Protein AF-A0A9D2ITF9-F1 (afdb_monomer_lite)

pLDDT: mean 87.52, std 9.05, range [54.88, 96.19]

InterPro domains:
  IPR010998 Integrase/recombinase, N-terminal [G3DSA:1.10.150.130] (112-188)
  IPR044068 Core-binding (CB) domain [PS51900] (112-188)

Sequence (188 aa):
MSKKKKHPKLPNGYGSIQKLSGNRRNSYAVYPPTTHYTEEGKVVRPKALCYVSDWYIGLAILTAYKAGTYKQGMEKELVRDSHLSSSEMNKFVEKLLADYMLITRKTEDKVLTFSELYQLYYNWKYNGKRVYSQQSKNSTRAAYKNCKLLHDIPINEITYEQLQDIVDSVPLKYSSLENVVLLLKQMF

Structure (mmCIF, N/CA/C/O backbone):
data_AF-A0A9D2ITF9-F1
#
_entry.id   AF-A0A9D2ITF9-F1
#
loop_
_atom_site.group_PDB
_atom_site.id
_atom_site.type_symbol
_atom_site.label_atom_id
_atom_site.label_alt_id
_atom_site.label_comp_id
_atom_site.label_asym_id
_atom_site.label_entity_id
_atom_site.label_seq_id
_atom_site.pdbx_PDB_ins_code
_atom_site.Cartn_x
_atom_site.Cartn_y
_atom_site.Cartn_z
_atom_site.occupancy
_atom_site.B_iso_or_equiv
_atom_site.auth_seq_id
_atom_site.auth_comp_id
_atom_site.auth_asym_id
_atom_site.auth_atom_id
_atom_site.pdbx_PDB_model_num
ATOM 1 N N . MET A 1 1 ? 34.080 14.867 -26.336 1.00 56.12 1 MET A N 1
ATOM 2 C CA . MET A 1 1 ? 33.138 13.739 -26.121 1.00 56.12 1 MET A CA 1
ATOM 3 C C . MET A 1 1 ? 31.715 14.247 -26.299 1.00 56.12 1 MET A C 1
ATOM 5 O O . MET A 1 1 ? 31.387 15.266 -25.702 1.00 56.12 1 MET A O 1
ATOM 9 N N . SER A 1 2 ? 30.883 13.597 -27.116 1.00 62.97 2 SER A N 1
ATOM 10 C CA . SER A 1 2 ? 29.476 13.995 -27.259 1.00 62.97 2 SER A CA 1
ATOM 11 C C . SER A 1 2 ? 28.744 13.856 -25.917 1.00 62.97 2 SER A C 1
ATOM 13 O O . SER A 1 2 ? 28.946 12.888 -25.177 1.00 62.97 2 SER A O 1
ATOM 15 N N . LYS A 1 3 ? 27.923 14.851 -25.557 1.00 69.00 3 LYS A N 1
ATOM 16 C CA . LYS A 1 3 ? 27.151 14.817 -24.306 1.00 69.00 3 LYS A CA 1
ATOM 17 C C . LYS A 1 3 ? 26.190 13.625 -24.345 1.00 69.00 3 LYS A C 1
ATOM 19 O O . LYS A 1 3 ? 25.444 13.446 -25.306 1.00 69.00 3 LYS A O 1
ATOM 24 N N . LYS A 1 4 ? 26.202 12.800 -23.293 1.00 71.38 4 LYS A N 1
ATOM 25 C CA . LYS A 1 4 ? 25.248 11.691 -23.143 1.00 71.38 4 LYS A CA 1
ATOM 26 C C . LYS A 1 4 ? 23.826 12.261 -23.075 1.00 71.38 4 LYS A C 1
ATOM 28 O O . LYS A 1 4 ? 23.590 13.200 -22.314 1.00 71.38 4 LYS A O 1
ATOM 33 N N . LYS A 1 5 ? 22.890 11.675 -23.834 1.00 81.25 5 LYS A N 1
ATOM 34 C CA . LYS A 1 5 ? 21.456 11.972 -23.699 1.00 81.25 5 LYS A CA 1
ATOM 35 C C . LYS A 1 5 ? 21.041 11.693 -22.251 1.00 81.25 5 LYS A C 1
ATOM 37 O O . LYS A 1 5 ? 21.351 10.628 -21.717 1.00 81.25 5 LYS A O 1
ATOM 42 N N . LYS A 1 6 ? 20.413 12.676 -21.608 1.00 85.62 6 LYS A N 1
ATOM 43 C CA . LYS A 1 6 ? 19.865 12.538 -20.256 1.00 85.62 6 LYS A CA 1
ATOM 44 C C . LYS A 1 6 ? 18.411 12.096 -20.376 1.00 85.62 6 LYS A C 1
ATOM 46 O O . LYS A 1 6 ? 17.680 12.633 -21.201 1.00 85.62 6 LYS A O 1
ATOM 51 N N . HIS A 1 7 ? 18.025 11.133 -19.554 1.00 88.81 7 HIS A N 1
ATOM 52 C CA . HIS A 1 7 ? 16.657 10.636 -19.450 1.00 88.81 7 HIS A CA 1
ATOM 53 C C . HIS A 1 7 ? 16.111 10.958 -18.054 1.00 88.81 7 HIS A C 1
ATOM 55 O O . HIS A 1 7 ? 16.912 11.107 -17.122 1.00 88.81 7 HIS A O 1
ATOM 61 N N . PRO A 1 8 ? 14.784 11.096 -17.895 1.00 89.44 8 PRO A N 1
ATOM 62 C CA . PRO A 1 8 ? 14.178 11.342 -16.594 1.00 89.44 8 PRO A CA 1
ATOM 63 C C . PRO A 1 8 ? 14.470 10.195 -15.620 1.00 89.44 8 PRO A C 1
ATOM 65 O O . PRO A 1 8 ? 14.655 9.040 -16.014 1.00 89.44 8 PRO A O 1
ATOM 68 N N . LYS A 1 9 ? 14.515 10.523 -14.326 1.00 88.25 9 LYS A N 1
ATOM 69 C CA . LYS A 1 9 ? 14.664 9.524 -13.267 1.00 88.25 9 LYS A CA 1
ATOM 70 C C . LYS A 1 9 ? 13.364 8.727 -13.152 1.00 88.25 9 LYS A C 1
ATOM 72 O O . LYS A 1 9 ? 12.288 9.313 -13.086 1.00 88.25 9 LYS A O 1
ATOM 77 N N . LEU A 1 10 ? 13.477 7.402 -13.123 1.00 90.69 10 LEU A N 1
ATOM 78 C CA . LEU A 1 10 ? 12.326 6.521 -12.937 1.00 90.69 10 LEU A CA 1
ATOM 79 C C . LEU A 1 10 ? 11.847 6.547 -11.473 1.00 90.69 10 LEU A C 1
ATOM 81 O O . LEU A 1 10 ? 12.672 6.772 -10.578 1.00 90.69 10 LEU A O 1
ATOM 85 N N . PRO A 1 11 ? 10.549 6.297 -11.214 1.00 89.88 11 PRO A N 1
ATOM 86 C CA . PRO A 1 11 ? 10.021 6.166 -9.859 1.00 89.88 11 PRO A CA 1
ATOM 87 C C . PRO A 1 11 ? 10.736 5.081 -9.045 1.00 89.88 11 PRO A C 1
ATOM 89 O O . PRO A 1 11 ? 11.303 4.128 -9.590 1.00 89.88 11 PRO A O 1
ATOM 92 N N . ASN A 1 12 ? 10.667 5.193 -7.719 1.00 86.31 12 ASN A N 1
ATOM 93 C CA . ASN A 1 12 ? 11.228 4.182 -6.825 1.00 86.31 12 ASN A CA 1
ATOM 94 C C . ASN A 1 12 ? 10.549 2.819 -7.059 1.00 86.31 12 ASN A C 1
ATOM 96 O O . ASN A 1 12 ? 9.347 2.745 -7.312 1.00 86.31 12 ASN A O 1
ATOM 100 N N . GLY A 1 13 ? 11.332 1.737 -7.021 1.00 85.75 13 GLY A N 1
ATOM 101 C CA . GLY A 1 13 ? 10.826 0.378 -7.252 1.00 85.75 13 GLY A CA 1
ATOM 102 C C . GLY A 1 13 ? 10.418 0.064 -8.699 1.00 85.75 13 GLY A C 1
ATOM 103 O O . GLY A 1 13 ? 9.863 -1.000 -8.949 1.00 85.75 13 GLY A O 1
ATOM 104 N N . TYR A 1 14 ? 10.682 0.950 -9.669 1.00 89.25 14 TYR A N 1
ATOM 105 C CA . TYR A 1 14 ? 10.342 0.708 -11.080 1.00 89.25 14 TYR A CA 1
ATOM 1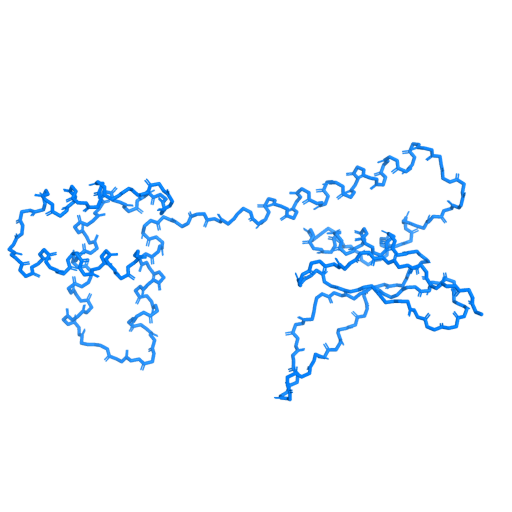06 C C . TYR A 1 14 ? 11.362 -0.180 -11.820 1.00 89.25 14 TYR A C 1
ATOM 108 O O . TYR A 1 14 ? 11.046 -0.771 -12.847 1.00 89.25 14 TYR A O 1
ATOM 116 N N . GLY A 1 15 ? 12.591 -0.278 -11.307 1.00 92.38 15 GLY A N 1
ATOM 117 C CA . GLY A 1 15 ? 13.731 -0.896 -11.992 1.00 92.38 15 GLY A CA 1
ATOM 118 C C . GLY A 1 15 ? 14.735 0.148 -12.480 1.00 92.38 15 GLY A C 1
ATOM 119 O O . GLY A 1 15 ? 14.688 1.313 -12.078 1.00 92.38 15 GLY A O 1
ATOM 120 N N . SER A 1 16 ? 15.685 -0.260 -13.323 1.00 92.75 16 SER A N 1
ATOM 121 C CA . SER A 1 16 ? 16.691 0.668 -13.854 1.00 92.75 16 SER A CA 1
ATOM 122 C C . SER A 1 16 ? 17.102 0.353 -15.288 1.00 92.75 16 SER A C 1
ATOM 124 O O . SER A 1 16 ? 17.153 -0.803 -15.697 1.00 92.75 16 SER A O 1
ATOM 126 N N . ILE A 1 17 ? 17.425 1.401 -16.047 1.00 94.25 17 ILE A N 1
ATOM 127 C CA . ILE A 1 17 ? 17.955 1.297 -17.410 1.00 94.25 17 ILE A CA 1
ATOM 128 C C . ILE A 1 17 ? 19.332 1.942 -17.408 1.00 94.25 17 ILE A C 1
ATOM 130 O O . ILE A 1 17 ? 19.465 3.136 -17.132 1.00 94.25 17 ILE A O 1
ATOM 134 N N . GLN A 1 18 ? 20.365 1.159 -17.704 1.00 91.81 18 GLN A N 1
ATOM 135 C CA . GLN A 1 18 ? 21.746 1.633 -17.677 1.00 91.81 18 GLN A CA 1
ATOM 136 C C . GLN A 1 18 ? 22.360 1.568 -19.065 1.00 91.81 18 GLN A C 1
ATOM 138 O O . GLN A 1 18 ? 22.299 0.542 -19.740 1.00 91.81 18 GLN A O 1
ATOM 143 N N . LYS A 1 19 ? 23.000 2.664 -19.478 1.00 91.88 19 LYS A N 1
ATOM 144 C CA . LYS A 1 19 ? 23.811 2.672 -20.691 1.00 91.88 19 LYS A CA 1
ATOM 145 C C . LYS A 1 19 ? 25.123 1.934 -20.426 1.00 91.88 19 LYS A C 1
ATOM 147 O O . LYS A 1 19 ? 25.896 2.332 -19.555 1.00 91.88 19 LYS A O 1
ATOM 152 N N . LEU A 1 20 ? 25.374 0.893 -21.203 1.00 92.06 20 LEU A N 1
ATOM 153 C CA . LEU A 1 20 ? 26.616 0.140 -21.202 1.00 92.06 20 LEU A CA 1
ATOM 154 C C . LEU A 1 20 ? 27.745 0.956 -21.850 1.00 92.06 20 LEU A C 1
ATOM 156 O O . LEU A 1 20 ? 27.520 1.826 -22.693 1.00 92.06 20 LEU A O 1
ATOM 160 N N . SER A 1 21 ? 28.981 0.677 -21.445 1.00 88.50 21 SER A N 1
ATOM 161 C CA . SER A 1 21 ? 30.185 1.289 -22.022 1.00 88.50 21 SER A CA 1
ATOM 162 C C . SER A 1 21 ? 30.404 0.894 -23.496 1.00 88.50 21 SER A C 1
ATOM 164 O O . SER A 1 21 ? 29.765 -0.017 -24.017 1.00 88.50 21 SER A O 1
ATOM 166 N N . GLY A 1 22 ? 31.325 1.559 -24.192 1.00 87.69 22 GLY A N 1
ATOM 167 C CA . GLY A 1 22 ? 31.727 1.170 -25.550 1.00 87.69 22 GLY A CA 1
ATOM 168 C C . GLY A 1 22 ? 30.649 1.335 -26.632 1.00 87.69 22 GLY A C 1
ATOM 169 O O . GLY A 1 22 ? 29.600 1.943 -26.415 1.00 87.69 22 GLY A O 1
ATOM 170 N N . ASN A 1 23 ? 30.950 0.811 -27.823 1.00 86.19 23 ASN A N 1
ATOM 171 C CA . ASN A 1 23 ? 30.101 0.921 -29.008 1.00 86.19 23 ASN A CA 1
ATOM 172 C C . ASN A 1 23 ? 29.378 -0.408 -29.270 1.00 86.19 23 ASN A C 1
ATOM 174 O O . ASN A 1 23 ? 29.878 -1.279 -29.977 1.00 86.19 23 ASN A O 1
ATOM 178 N N . ARG A 1 24 ? 28.229 -0.594 -28.616 1.00 87.12 24 ARG A N 1
ATOM 179 C CA . ARG A 1 24 ? 27.429 -1.826 -28.670 1.00 87.12 24 ARG A CA 1
ATOM 180 C C . ARG A 1 24 ? 26.148 -1.584 -29.463 1.00 87.12 24 ARG A C 1
ATOM 182 O O . ARG A 1 24 ? 25.526 -0.541 -29.291 1.00 87.12 24 ARG A O 1
ATOM 189 N N . ARG A 1 25 ? 25.707 -2.581 -30.244 1.00 86.06 25 ARG A N 1
ATOM 190 C CA . ARG A 1 25 ? 24.411 -2.549 -30.955 1.00 86.06 25 ARG A CA 1
ATOM 191 C C . ARG A 1 25 ? 23.240 -2.375 -29.976 1.00 86.06 25 ARG A C 1
ATOM 193 O O . ARG A 1 25 ? 22.407 -1.496 -30.158 1.00 86.06 25 ARG A O 1
ATOM 200 N N . ASN A 1 26 ? 23.252 -3.145 -28.887 1.00 89.12 26 ASN A N 1
ATOM 201 C CA . ASN A 1 26 ? 22.315 -3.009 -27.772 1.00 89.12 26 ASN A CA 1
ATOM 202 C C . ASN A 1 26 ? 23.029 -2.332 -26.602 1.00 89.12 26 ASN A C 1
ATOM 204 O O . ASN A 1 26 ? 23.671 -2.978 -25.773 1.00 89.12 26 ASN A O 1
ATOM 208 N N . SER A 1 27 ? 22.997 -1.000 -26.607 1.00 91.88 27 SER A N 1
ATOM 209 C CA . SER A 1 27 ? 23.784 -0.175 -25.688 1.00 91.88 27 SER A CA 1
ATOM 210 C C . SER A 1 27 ? 23.136 0.055 -24.321 1.00 91.88 27 SER A C 1
ATOM 212 O O . SER A 1 27 ? 23.788 0.621 -23.448 1.00 91.88 27 SER A O 1
ATOM 214 N N . TYR A 1 28 ? 21.901 -0.396 -24.096 1.00 92.94 28 TYR A N 1
ATOM 215 C CA . TYR A 1 28 ? 21.197 -0.248 -22.821 1.00 92.94 28 TYR A CA 1
ATOM 216 C C . TYR A 1 28 ? 20.859 -1.609 -22.214 1.00 92.94 28 TYR A C 1
ATOM 218 O O . TYR A 1 28 ? 20.340 -2.487 -22.895 1.00 92.94 28 TYR A O 1
ATOM 226 N N . ALA A 1 29 ? 21.128 -1.771 -20.921 1.00 94.06 29 ALA A N 1
ATOM 227 C CA . ALA A 1 29 ? 20.708 -2.918 -20.126 1.00 94.06 29 ALA A CA 1
ATOM 228 C C . ALA A 1 29 ? 19.498 -2.541 -19.270 1.00 94.06 29 ALA A C 1
ATOM 230 O O . ALA A 1 29 ? 19.492 -1.480 -18.636 1.00 94.06 29 ALA A O 1
ATOM 231 N N . VAL A 1 30 ? 18.491 -3.412 -19.257 1.00 94.94 30 VAL A N 1
ATOM 232 C CA . VAL A 1 30 ? 17.243 -3.224 -18.515 1.00 94.94 30 VAL A CA 1
ATOM 233 C C . VAL A 1 30 ? 17.237 -4.154 -17.311 1.00 94.94 30 VAL A C 1
ATOM 235 O O . VAL A 1 30 ? 17.344 -5.367 -17.466 1.00 94.94 30 VAL A O 1
ATOM 238 N N . TYR A 1 31 ? 17.111 -3.593 -16.114 1.00 94.19 31 TYR A N 1
ATOM 239 C CA . TYR A 1 31 ? 17.151 -4.332 -14.856 1.00 94.19 31 TYR A CA 1
ATOM 240 C C . TYR A 1 31 ? 15.804 -4.257 -14.133 1.00 94.19 31 TYR A C 1
ATOM 242 O O . TYR A 1 31 ? 15.251 -3.156 -14.020 1.00 94.19 31 TYR A O 1
ATOM 250 N N . PRO A 1 32 ? 15.313 -5.384 -13.587 1.00 93.56 32 PRO A N 1
ATOM 251 C CA . PRO A 1 32 ? 14.128 -5.381 -12.739 1.00 93.56 32 PRO A CA 1
ATOM 252 C C . PRO A 1 32 ? 14.416 -4.648 -11.412 1.00 93.56 32 PRO A C 1
ATOM 254 O O . PRO A 1 32 ? 15.581 -4.359 -11.104 1.00 93.56 32 PRO A O 1
ATOM 257 N N . PRO A 1 33 ? 13.384 -4.312 -10.616 1.00 92.12 33 PRO A N 1
ATOM 258 C CA . PRO A 1 33 ? 13.583 -3.759 -9.282 1.00 92.12 33 PRO A CA 1
ATOM 259 C C . PRO A 1 33 ? 14.410 -4.703 -8.403 1.00 92.12 33 PRO A C 1
ATOM 261 O O . PRO A 1 33 ? 14.264 -5.923 -8.455 1.00 92.12 33 PRO A O 1
ATOM 264 N N . THR A 1 34 ? 15.297 -4.121 -7.600 1.00 87.06 34 THR A N 1
ATOM 265 C CA . THR A 1 34 ? 16.156 -4.870 -6.682 1.00 87.06 34 THR A CA 1
ATOM 266 C C . THR A 1 34 ? 15.337 -5.489 -5.551 1.00 87.06 34 THR A C 1
ATOM 268 O O . THR A 1 34 ? 14.570 -4.785 -4.900 1.00 87.06 34 THR A O 1
ATOM 271 N N . THR A 1 35 ? 15.545 -6.781 -5.291 1.00 84.12 35 THR A N 1
ATOM 272 C CA . THR A 1 35 ? 14.880 -7.533 -4.212 1.00 84.12 35 THR A CA 1
ATOM 273 C C . THR A 1 35 ? 15.784 -7.813 -3.013 1.00 84.12 35 THR A C 1
ATOM 275 O O . THR A 1 35 ? 15.287 -7.937 -1.898 1.00 84.12 35 THR A O 1
ATOM 278 N N . HIS A 1 36 ? 17.102 -7.906 -3.218 1.00 83.19 36 HIS A N 1
ATOM 279 C CA . HIS A 1 36 ? 18.054 -8.300 -2.178 1.00 83.19 36 HIS A CA 1
ATOM 280 C C . HIS A 1 36 ? 19.075 -7.201 -1.886 1.00 83.19 36 HIS A C 1
ATOM 282 O O . HIS A 1 36 ? 19.622 -6.556 -2.788 1.00 83.19 36 HIS A O 1
ATOM 288 N N . TYR A 1 37 ? 19.358 -7.045 -0.600 1.00 86.81 37 TYR A N 1
ATOM 289 C CA . TYR A 1 37 ? 20.386 -6.169 -0.064 1.00 86.81 37 TYR A CA 1
ATOM 290 C C . TYR A 1 37 ? 21.416 -7.040 0.650 1.00 86.81 37 TYR A C 1
ATOM 292 O O . TYR A 1 37 ? 21.057 -8.047 1.260 1.00 86.81 37 TYR A O 1
ATOM 300 N N . THR A 1 38 ? 22.692 -6.685 0.543 1.00 88.06 38 THR A N 1
ATOM 301 C CA . THR A 1 38 ? 23.737 -7.305 1.359 1.00 88.06 38 THR A CA 1
ATOM 302 C C . THR A 1 38 ? 23.570 -6.896 2.823 1.00 88.06 38 THR A C 1
ATOM 304 O O . THR A 1 38 ? 22.895 -5.910 3.121 1.00 88.06 38 THR A O 1
ATOM 307 N N . GLU A 1 39 ? 24.223 -7.611 3.740 1.00 85.69 39 GLU A N 1
ATOM 308 C CA . GLU A 1 39 ? 24.232 -7.282 5.177 1.00 85.69 39 GLU A CA 1
ATOM 309 C C . GLU A 1 39 ? 24.754 -5.857 5.455 1.00 85.69 39 GLU A C 1
ATOM 311 O O . GLU A 1 39 ? 24.318 -5.196 6.389 1.00 85.69 39 GLU A O 1
ATOM 316 N N . GLU A 1 40 ? 25.609 -5.331 4.573 1.00 86.12 40 GLU A N 1
ATOM 317 C CA . GLU A 1 40 ? 26.110 -3.947 4.589 1.00 86.12 40 GLU A CA 1
ATOM 318 C C . GLU A 1 40 ? 25.112 -2.908 4.027 1.00 86.12 40 GLU A C 1
ATOM 320 O O . GLU A 1 40 ? 25.461 -1.743 3.836 1.00 86.12 40 GLU A O 1
ATOM 325 N N . GLY A 1 41 ? 23.895 -3.321 3.662 1.00 80.31 41 GLY A N 1
ATOM 326 C CA . GLY A 1 41 ? 22.868 -2.458 3.070 1.00 80.31 41 GLY A CA 1
ATOM 327 C C . GLY A 1 41 ? 23.109 -2.077 1.603 1.00 80.31 41 GLY A C 1
ATOM 328 O O . GLY A 1 41 ? 22.381 -1.246 1.054 1.00 80.31 41 GLY A O 1
ATOM 329 N N . LYS A 1 42 ? 24.104 -2.669 0.925 1.00 83.12 42 LYS A N 1
ATOM 330 C CA . LYS A 1 42 ? 24.351 -2.419 -0.504 1.00 83.12 42 LYS A CA 1
ATOM 331 C C . LYS A 1 42 ? 23.386 -3.238 -1.358 1.00 83.12 42 LYS A C 1
ATOM 333 O O . LYS A 1 42 ? 23.111 -4.403 -1.094 1.00 83.12 42 LYS A O 1
ATOM 338 N N . VAL A 1 43 ? 22.893 -2.631 -2.431 1.00 83.94 43 VAL A N 1
ATOM 339 C CA . VAL A 1 43 ? 21.990 -3.290 -3.383 1.00 83.94 43 VAL A CA 1
ATOM 340 C C . VAL A 1 43 ? 22.719 -4.373 -4.183 1.00 83.94 43 VAL A C 1
ATOM 342 O O . VAL A 1 43 ? 23.672 -4.078 -4.910 1.00 83.94 43 VAL A O 1
ATOM 345 N N . VAL A 1 44 ? 22.239 -5.619 -4.111 1.00 86.50 44 VAL A N 1
ATOM 346 C CA . VAL A 1 44 ? 22.702 -6.690 -5.004 1.00 86.50 44 VAL A CA 1
ATOM 347 C C . VAL A 1 44 ? 21.980 -6.530 -6.334 1.00 86.50 44 VAL A C 1
ATOM 349 O O . VAL A 1 44 ? 20.753 -6.563 -6.401 1.00 86.50 44 VAL A O 1
ATOM 352 N N . ARG A 1 45 ? 22.732 -6.310 -7.415 1.00 82.31 45 ARG A N 1
ATOM 353 C CA . ARG A 1 45 ? 22.132 -6.045 -8.727 1.00 82.31 45 ARG A CA 1
ATOM 354 C C . ARG A 1 45 ? 21.521 -7.331 -9.299 1.00 82.31 45 ARG A C 1
ATOM 356 O O . ARG A 1 45 ? 22.262 -8.298 -9.475 1.00 82.31 45 ARG A O 1
ATOM 363 N N . PRO A 1 46 ? 20.219 -7.349 -9.635 1.00 89.38 46 PRO A N 1
ATOM 364 C CA . PRO A 1 46 ? 19.609 -8.508 -10.272 1.00 89.38 46 PRO A CA 1
ATOM 365 C C . PRO A 1 46 ? 20.121 -8.689 -11.707 1.00 89.38 46 PRO A C 1
ATOM 367 O O . PRO A 1 46 ? 20.675 -7.770 -12.321 1.00 89.38 46 PRO A O 1
ATOM 370 N N . LYS A 1 47 ? 19.905 -9.884 -12.265 1.00 91.75 47 LYS A N 1
ATOM 371 C CA . LYS A 1 47 ? 20.187 -10.171 -13.676 1.00 91.75 47 LYS A CA 1
ATOM 372 C C . LYS A 1 47 ? 19.354 -9.244 -14.572 1.00 91.75 47 LYS A C 1
ATOM 374 O O . LYS A 1 47 ? 18.183 -8.997 -14.293 1.00 91.75 47 LYS A O 1
ATOM 379 N N . ALA A 1 48 ? 19.964 -8.727 -15.639 1.00 93.56 48 ALA A N 1
ATOM 380 C CA . ALA A 1 48 ? 19.251 -7.914 -16.622 1.00 93.56 48 ALA A CA 1
ATOM 381 C C . ALA A 1 48 ? 18.144 -8.741 -17.299 1.00 93.56 48 ALA A C 1
ATOM 383 O O . ALA A 1 48 ? 18.383 -9.893 -17.660 1.00 93.56 48 ALA A O 1
ATOM 384 N N . LEU A 1 49 ? 16.967 -8.138 -17.498 1.00 93.19 49 LEU A N 1
ATOM 385 C CA . LEU A 1 49 ? 15.862 -8.729 -18.262 1.00 93.19 49 LEU A CA 1
ATOM 386 C C . LEU A 1 49 ? 16.276 -8.902 -19.726 1.00 93.19 49 LEU A C 1
ATOM 388 O O . LEU A 1 49 ? 16.151 -9.973 -20.314 1.00 93.19 49 LEU A O 1
ATOM 392 N N . CYS A 1 50 ? 16.814 -7.832 -20.309 1.00 93.50 50 CYS A N 1
ATOM 393 C CA . CYS A 1 50 ? 17.225 -7.798 -21.703 1.00 93.50 50 CYS A CA 1
ATOM 394 C C . CYS A 1 50 ? 18.199 -6.643 -21.976 1.00 93.50 50 CYS A C 1
ATOM 396 O O . CYS A 1 50 ? 18.428 -5.761 -21.137 1.00 93.50 50 CYS A O 1
ATOM 398 N N . TYR A 1 51 ? 18.727 -6.626 -23.200 1.00 93.31 51 TYR A N 1
ATOM 399 C CA . TYR A 1 51 ? 19.586 -5.569 -23.723 1.00 93.31 51 TYR A CA 1
ATOM 400 C C . TYR A 1 51 ? 18.949 -4.954 -24.965 1.00 93.31 51 TYR A C 1
ATOM 402 O O . TYR A 1 51 ? 18.575 -5.678 -25.884 1.00 93.31 51 TYR A O 1
ATOM 410 N N . VAL A 1 52 ? 18.867 -3.626 -25.013 1.00 91.81 52 VAL A N 1
ATOM 411 C CA . VAL A 1 52 ? 18.142 -2.878 -26.049 1.00 91.81 52 VAL A CA 1
ATOM 412 C C . VAL A 1 52 ? 18.993 -1.773 -26.664 1.00 91.81 52 VAL A C 1
ATOM 414 O O . VAL A 1 52 ? 19.973 -1.304 -26.077 1.00 91.81 52 VAL A O 1
ATOM 417 N N . SER A 1 53 ? 18.628 -1.360 -27.874 1.00 89.25 53 SER A N 1
ATOM 418 C CA . SER A 1 53 ? 19.319 -0.310 -28.628 1.00 89.25 53 SER A CA 1
ATOM 419 C C . SER A 1 53 ? 19.005 1.098 -28.113 1.00 89.25 53 SER A C 1
ATOM 421 O O . SER A 1 53 ? 19.901 1.943 -28.088 1.00 89.25 53 SER A O 1
ATOM 423 N N . ASP A 1 54 ? 17.778 1.336 -27.638 1.00 89.06 54 ASP A N 1
ATOM 424 C CA . ASP A 1 54 ? 17.302 2.641 -27.172 1.00 89.06 54 ASP A CA 1
ATOM 425 C C . ASP A 1 54 ? 16.658 2.570 -25.776 1.00 89.06 54 ASP A C 1
ATOM 427 O O . ASP A 1 54 ? 15.981 1.604 -25.419 1.00 89.06 54 ASP A O 1
ATOM 431 N N . TRP A 1 55 ? 16.834 3.638 -25.000 1.00 90.50 55 TRP A N 1
ATOM 432 C CA . TRP A 1 55 ? 16.284 3.800 -23.661 1.00 90.50 55 TRP A CA 1
ATOM 433 C C . TRP A 1 55 ? 14.755 3.683 -23.627 1.00 90.50 55 TRP A C 1
ATOM 435 O O . TRP A 1 55 ? 14.237 3.039 -22.722 1.00 90.50 55 TRP A O 1
ATOM 445 N N . TYR A 1 56 ? 14.021 4.225 -24.611 1.00 88.81 56 TYR A N 1
ATOM 446 C CA . TYR A 1 56 ? 12.547 4.143 -24.583 1.00 88.81 56 TYR A CA 1
ATOM 447 C C . TYR A 1 56 ? 12.013 2.725 -24.831 1.00 88.81 56 TYR A C 1
ATOM 449 O O . TYR A 1 56 ? 10.957 2.378 -24.312 1.00 88.81 56 TYR A O 1
ATOM 457 N N . ILE A 1 57 ? 12.752 1.885 -25.567 1.00 89.19 57 ILE A N 1
ATOM 458 C CA . ILE A 1 57 ? 12.409 0.458 -25.698 1.00 89.19 57 ILE A CA 1
ATOM 459 C C . ILE A 1 57 ? 12.593 -0.211 -24.333 1.00 89.19 57 ILE A C 1
ATOM 461 O O . ILE A 1 57 ? 11.741 -0.971 -23.881 1.00 89.19 57 ILE A O 1
ATOM 465 N N . GLY A 1 58 ? 13.676 0.140 -23.634 1.00 91.44 58 GLY A N 1
ATOM 466 C CA . GLY A 1 58 ? 13.905 -0.312 -22.266 1.00 91.44 58 GLY A CA 1
ATOM 467 C C . GLY A 1 58 ? 12.815 0.145 -21.298 1.00 91.44 58 GLY A C 1
ATOM 468 O O . GLY A 1 58 ? 12.416 -0.631 -20.434 1.00 91.44 58 GLY A O 1
ATOM 469 N N . LEU A 1 59 ? 12.296 1.366 -21.468 1.00 92.25 59 LEU A N 1
ATOM 470 C CA . LEU A 1 59 ? 11.176 1.872 -20.678 1.00 92.25 59 LEU A CA 1
ATOM 471 C C . LEU A 1 59 ? 9.920 1.035 -20.915 1.00 92.25 59 LEU A C 1
ATOM 473 O O . LEU A 1 59 ? 9.353 0.556 -19.942 1.00 92.25 59 LEU A O 1
ATOM 477 N N . ALA A 1 60 ? 9.537 0.799 -22.173 1.00 91.06 60 ALA A N 1
ATOM 478 C CA . ALA A 1 60 ? 8.368 -0.018 -22.502 1.00 91.06 60 ALA A CA 1
ATOM 479 C C . ALA A 1 60 ? 8.465 -1.435 -21.925 1.00 91.06 60 ALA A C 1
ATOM 481 O O . ALA A 1 60 ? 7.495 -1.953 -21.382 1.00 91.06 60 ALA A O 1
ATOM 482 N N . ILE A 1 61 ? 9.652 -2.041 -21.973 1.00 92.00 61 ILE A N 1
ATOM 483 C CA . ILE A 1 61 ? 9.890 -3.360 -21.380 1.00 92.00 61 ILE A CA 1
ATOM 484 C C . ILE A 1 61 ? 9.744 -3.328 -19.858 1.00 92.00 61 ILE A C 1
ATOM 486 O O . ILE A 1 61 ? 9.134 -4.234 -19.295 1.00 92.00 61 ILE A O 1
ATOM 490 N N . LEU A 1 62 ? 10.260 -2.296 -19.182 1.00 93.25 62 LEU A N 1
ATOM 491 C CA . LEU A 1 62 ? 10.041 -2.133 -17.741 1.00 93.25 62 LEU A CA 1
ATOM 492 C C . LEU A 1 62 ? 8.567 -1.920 -17.404 1.00 93.25 62 LEU A C 1
ATOM 494 O O . LEU A 1 62 ? 8.092 -2.461 -16.406 1.00 93.25 62 LEU A O 1
ATOM 498 N N . THR A 1 63 ? 7.838 -1.170 -18.230 1.00 92.19 63 THR A N 1
ATOM 499 C CA . THR A 1 63 ? 6.394 -0.979 -18.073 1.00 92.19 63 THR A CA 1
ATOM 500 C C . THR A 1 63 ? 5.662 -2.314 -18.206 1.00 92.19 63 THR A C 1
ATOM 502 O O . THR A 1 63 ? 4.949 -2.697 -17.284 1.00 92.19 63 THR A O 1
ATOM 505 N N . ALA A 1 64 ? 5.928 -3.091 -19.259 1.00 91.25 64 ALA A N 1
ATOM 506 C CA . ALA A 1 64 ? 5.363 -4.429 -19.433 1.00 91.25 64 ALA A CA 1
ATOM 507 C C . ALA A 1 64 ? 5.747 -5.386 -18.289 1.00 91.25 64 ALA A C 1
ATOM 509 O O . ALA A 1 64 ? 4.935 -6.185 -17.819 1.00 91.25 64 ALA A O 1
ATOM 510 N N . TYR A 1 65 ? 6.984 -5.298 -17.787 1.00 92.44 65 TYR A N 1
ATOM 511 C CA . TYR A 1 65 ? 7.440 -6.107 -16.654 1.00 92.44 65 TYR A CA 1
ATOM 512 C C . TYR A 1 65 ? 6.648 -5.779 -15.390 1.00 92.44 65 TYR A C 1
ATOM 514 O O . TYR A 1 65 ? 6.154 -6.682 -14.719 1.00 92.44 65 TYR A O 1
ATOM 522 N N . LYS A 1 66 ? 6.456 -4.489 -15.099 1.00 90.19 66 LYS A N 1
ATOM 523 C CA . LYS A 1 66 ? 5.668 -4.039 -13.948 1.00 90.19 66 LYS A CA 1
ATOM 524 C C . LYS A 1 66 ? 4.177 -4.367 -14.100 1.00 90.19 66 LYS A C 1
ATOM 526 O O . LYS A 1 66 ? 3.531 -4.718 -13.114 1.00 90.19 66 LYS A O 1
ATOM 531 N N . ALA A 1 67 ? 3.637 -4.309 -15.317 1.00 88.75 67 ALA A N 1
ATOM 532 C CA . ALA A 1 67 ? 2.276 -4.751 -15.617 1.00 88.75 67 ALA A CA 1
ATOM 533 C C . ALA A 1 67 ? 2.105 -6.276 -15.449 1.00 88.75 67 ALA A C 1
ATOM 535 O O . ALA A 1 67 ? 1.005 -6.746 -15.147 1.00 88.75 67 ALA A O 1
ATOM 536 N N . GLY A 1 68 ? 3.193 -7.047 -15.559 1.00 88.81 68 GLY A N 1
ATOM 537 C CA . GLY A 1 68 ? 3.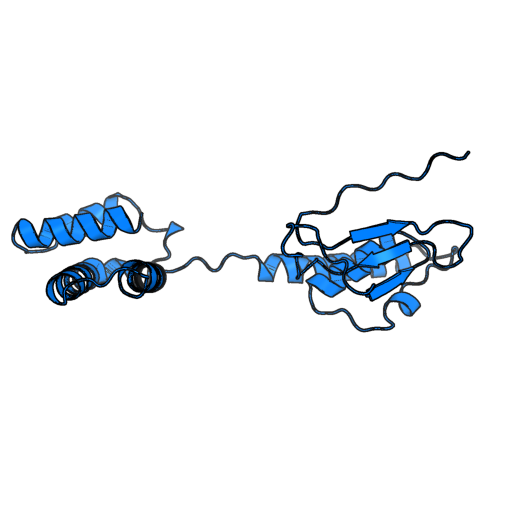199 -8.513 -15.537 1.00 88.81 68 GLY A CA 1
ATOM 538 C C . GLY A 1 68 ? 2.939 -9.143 -16.909 1.00 88.81 68 GLY A C 1
ATOM 539 O O . GLY A 1 68 ? 2.673 -10.337 -16.994 1.00 88.81 68 GLY A O 1
ATOM 540 N N . THR A 1 69 ? 2.999 -8.350 -17.979 1.00 89.38 69 THR A N 1
ATOM 541 C CA . THR A 1 69 ? 2.781 -8.770 -19.372 1.00 89.38 69 THR A CA 1
ATOM 542 C C . THR A 1 69 ? 4.091 -9.109 -20.093 1.00 89.38 69 THR A C 1
ATOM 544 O O . THR A 1 69 ? 4.069 -9.649 -21.200 1.00 89.38 69 THR A O 1
ATOM 547 N N . TYR A 1 70 ? 5.246 -8.829 -19.475 1.00 89.69 70 TYR A N 1
ATOM 548 C CA . TYR A 1 70 ? 6.561 -9.102 -20.057 1.00 89.69 70 TYR A CA 1
ATOM 549 C C . TYR A 1 70 ? 6.840 -10.594 -20.275 1.00 89.69 70 TYR A C 1
ATOM 551 O O . TYR A 1 70 ? 6.699 -11.414 -19.369 1.00 89.69 70 TYR A O 1
ATOM 559 N N . LYS A 1 71 ? 7.338 -10.921 -21.472 1.00 88.44 71 LYS A N 1
ATOM 560 C CA . LYS A 1 71 ? 7.902 -12.228 -21.828 1.00 88.44 71 LYS A CA 1
ATOM 561 C C . LYS A 1 71 ? 9.293 -12.033 -22.426 1.00 88.44 71 LYS A C 1
ATOM 563 O O . LYS A 1 71 ? 9.514 -11.085 -23.182 1.00 88.44 71 LYS A O 1
ATOM 568 N N . GLN A 1 72 ? 10.219 -12.940 -22.108 1.00 87.56 72 GLN A N 1
ATOM 569 C CA . GLN A 1 72 ? 11.572 -12.926 -22.669 1.00 87.56 72 GLN A CA 1
ATOM 570 C C . GLN A 1 72 ? 11.498 -12.980 -24.202 1.00 87.56 72 GLN A C 1
ATOM 572 O O . GLN A 1 72 ? 10.867 -13.881 -24.748 1.00 87.56 72 GLN A O 1
ATOM 577 N N . GLY A 1 73 ? 12.137 -12.036 -24.896 1.00 84.06 73 GLY A N 1
ATOM 578 C CA . GLY A 1 73 ? 12.091 -11.937 -26.355 1.00 84.06 73 GLY A CA 1
ATOM 579 C C . GLY A 1 73 ? 11.211 -10.802 -26.884 1.00 84.06 73 GLY A C 1
ATOM 580 O O . GLY A 1 73 ? 11.408 -10.408 -28.033 1.00 84.06 73 GLY A O 1
ATOM 581 N N . MET A 1 74 ? 10.328 -10.211 -26.062 1.00 83.50 74 MET A N 1
ATOM 582 C CA . MET A 1 74 ? 9.529 -9.032 -26.451 1.00 83.50 74 MET A CA 1
ATOM 583 C C . MET A 1 74 ? 10.394 -7.860 -26.933 1.00 83.50 74 MET A C 1
ATOM 585 O O . MET A 1 74 ? 9.955 -7.049 -27.742 1.00 83.50 74 MET A O 1
ATOM 589 N N . GLU A 1 75 ? 11.646 -7.769 -26.481 1.00 81.75 75 GLU A N 1
ATOM 590 C CA . GLU A 1 75 ? 12.587 -6.749 -26.936 1.00 81.75 75 GLU A CA 1
ATOM 591 C C . GLU A 1 75 ? 12.880 -6.795 -28.439 1.00 81.75 75 GLU A C 1
ATOM 593 O O . GLU A 1 75 ? 13.245 -5.767 -29.004 1.00 81.75 75 GLU A O 1
ATOM 598 N N . LYS A 1 76 ? 12.731 -7.964 -29.079 1.00 80.69 76 LYS A N 1
ATOM 599 C CA . LYS A 1 76 ? 13.004 -8.157 -30.510 1.00 80.69 76 LYS A CA 1
ATOM 600 C C . LYS A 1 76 ? 11.876 -7.624 -31.388 1.00 80.69 76 LYS A C 1
ATOM 602 O O . LYS A 1 76 ? 12.143 -7.108 -32.463 1.00 80.69 76 LYS A O 1
ATOM 607 N N . GLU A 1 77 ? 10.639 -7.716 -30.910 1.00 75.94 77 GLU A N 1
ATOM 608 C CA . GLU A 1 77 ? 9.455 -7.166 -31.584 1.00 75.94 77 GLU A CA 1
ATOM 609 C C . GLU A 1 77 ? 9.432 -5.635 -31.518 1.00 75.94 77 GLU A C 1
ATOM 611 O O . GLU A 1 77 ? 8.895 -4.971 -32.395 1.00 75.94 77 GLU A O 1
ATOM 616 N N . LEU A 1 78 ? 10.035 -5.073 -30.467 1.00 70.12 78 LEU A N 1
ATOM 617 C CA . LEU A 1 78 ? 10.115 -3.633 -30.220 1.00 70.12 78 LEU A CA 1
ATOM 618 C C . LEU A 1 78 ? 11.364 -2.988 -30.843 1.00 70.12 78 LEU A C 1
ATOM 620 O O . LEU A 1 78 ? 11.676 -1.831 -30.542 1.00 70.12 78 LEU A O 1
ATOM 624 N N . VAL A 1 79 ? 12.114 -3.730 -31.668 1.00 64.69 79 VAL A N 1
ATOM 625 C CA . VAL A 1 79 ? 13.285 -3.201 -32.370 1.00 64.69 79 VAL A CA 1
ATOM 626 C C . VAL A 1 79 ? 12.813 -2.103 -33.311 1.00 64.69 79 VAL A C 1
ATOM 628 O O . VAL A 1 79 ? 12.071 -2.338 -34.256 1.00 64.69 79 VAL A O 1
ATOM 631 N N . ARG A 1 80 ? 13.258 -0.877 -33.030 1.00 59.72 80 ARG A N 1
ATOM 632 C CA . ARG A 1 80 ? 13.108 0.237 -33.957 1.00 59.72 80 ARG A CA 1
ATOM 633 C C . ARG A 1 80 ? 13.871 -0.068 -35.233 1.00 59.72 80 ARG A C 1
ATOM 635 O O . ARG A 1 80 ? 15.100 0.009 -35.227 1.00 59.72 80 ARG A O 1
ATOM 642 N N . ASP A 1 81 ? 13.143 -0.263 -36.318 1.00 55.56 81 ASP A N 1
ATOM 643 C CA . ASP A 1 81 ? 13.633 0.207 -37.599 1.00 55.56 81 ASP A CA 1
ATOM 644 C C . ASP A 1 81 ? 13.579 1.737 -37.583 1.00 55.56 81 ASP A C 1
ATOM 646 O O . ASP A 1 81 ? 12.610 2.362 -37.149 1.00 55.56 81 ASP A O 1
ATOM 650 N N . SER A 1 82 ? 14.657 2.376 -38.022 1.00 54.88 82 SER A N 1
ATOM 651 C CA . SER A 1 82 ? 14.782 3.835 -38.113 1.00 54.88 82 SER A CA 1
ATOM 652 C C . SER A 1 82 ? 13.808 4.488 -39.115 1.00 54.88 82 SER A C 1
ATOM 654 O O . SER A 1 82 ? 13.839 5.705 -39.270 1.00 54.88 82 SER A O 1
ATOM 656 N N . HIS A 1 83 ? 12.936 3.699 -39.754 1.00 56.44 83 HIS A N 1
ATOM 657 C CA . HIS A 1 83 ? 11.922 4.093 -40.740 1.00 56.44 83 HIS A CA 1
ATOM 658 C C . HIS A 1 83 ? 10.492 3.757 -40.289 1.00 56.44 83 HIS A C 1
ATOM 660 O O . HIS A 1 83 ? 9.643 3.422 -41.109 1.00 56.44 83 HIS A O 1
ATOM 666 N N . LEU A 1 84 ? 10.225 3.810 -38.986 1.00 60.97 84 LEU A N 1
ATOM 667 C CA . LEU A 1 84 ? 8.911 3.477 -38.452 1.00 60.97 84 LEU A CA 1
ATOM 668 C C . LEU A 1 84 ? 7.852 4.504 -38.906 1.00 60.97 84 LEU A C 1
ATOM 670 O O . LEU A 1 84 ? 8.023 5.711 -38.710 1.00 60.97 84 LEU A O 1
ATOM 674 N N . SER A 1 85 ? 6.757 4.032 -39.502 1.00 69.25 85 SER A N 1
ATOM 675 C CA . SER A 1 85 ? 5.624 4.876 -39.900 1.00 69.25 85 SER A CA 1
ATOM 676 C C . SER A 1 85 ? 4.933 5.463 -38.664 1.00 69.25 85 SER A C 1
ATOM 678 O O . SER A 1 85 ? 4.898 4.837 -37.601 1.00 69.25 85 SER A O 1
ATOM 680 N N . SER A 1 86 ? 4.309 6.641 -38.786 1.00 74.25 86 SER A N 1
ATOM 681 C CA . SER A 1 86 ? 3.521 7.255 -37.703 1.00 74.25 86 SER A CA 1
ATOM 682 C C . SER A 1 86 ? 2.493 6.282 -37.100 1.00 74.25 86 SER A C 1
ATOM 684 O O . SER A 1 86 ? 2.240 6.315 -35.899 1.00 74.25 86 SER A O 1
ATOM 686 N N . SER A 1 87 ? 1.954 5.359 -37.907 1.00 77.94 87 SER A N 1
ATOM 687 C CA . SER A 1 87 ? 1.010 4.325 -37.457 1.00 77.94 87 SER A CA 1
ATOM 688 C C . SER A 1 87 ? 1.627 3.320 -36.475 1.00 77.94 87 SER A C 1
ATOM 690 O O . SER A 1 87 ? 1.013 2.961 -35.474 1.00 77.94 87 SER A O 1
ATOM 692 N N . GLU A 1 88 ? 2.851 2.871 -36.724 1.00 75.88 88 GLU A N 1
ATOM 693 C CA . GLU A 1 88 ? 3.545 1.892 -35.881 1.00 75.88 88 GLU A CA 1
ATOM 694 C C . GLU A 1 88 ? 4.018 2.520 -34.565 1.00 75.88 88 GLU A C 1
ATOM 696 O O . GLU A 1 88 ? 3.965 1.883 -33.511 1.00 75.88 88 GLU A O 1
ATOM 701 N N . MET A 1 89 ? 4.402 3.801 -34.601 1.00 78.75 89 MET A N 1
ATOM 702 C CA . MET A 1 89 ? 4.684 4.568 -33.388 1.00 78.75 89 MET A CA 1
ATOM 703 C C . MET A 1 89 ? 3.431 4.710 -32.516 1.00 78.75 89 MET A C 1
ATOM 705 O O . MET A 1 89 ? 3.518 4.540 -31.300 1.00 78.75 89 MET A O 1
ATOM 709 N N . ASN A 1 90 ? 2.262 4.942 -33.121 1.00 82.56 90 ASN A N 1
ATOM 710 C CA . ASN A 1 90 ? 0.995 4.993 -32.390 1.00 82.56 90 ASN A CA 1
ATOM 711 C C . ASN A 1 90 ? 0.664 3.645 -31.735 1.00 82.56 90 ASN A C 1
ATOM 713 O O . ASN A 1 90 ? 0.372 3.621 -30.544 1.00 82.56 90 ASN A O 1
ATOM 717 N N . LYS A 1 91 ? 0.830 2.518 -32.445 1.00 83.25 91 LYS A N 1
ATOM 718 C CA . LYS A 1 91 ? 0.647 1.169 -31.866 1.00 83.25 91 LYS A CA 1
ATOM 719 C C . LYS A 1 91 ? 1.554 0.923 -30.658 1.00 83.25 91 LYS A C 1
ATOM 721 O O . LYS A 1 91 ? 1.137 0.324 -29.667 1.00 83.25 91 LYS A O 1
ATOM 726 N N . PHE A 1 92 ? 2.802 1.389 -30.722 1.00 82.44 92 PHE A N 1
ATOM 727 C CA . PHE A 1 92 ? 3.730 1.306 -29.594 1.00 82.44 92 PHE A CA 1
ATOM 728 C C . PHE A 1 92 ? 3.242 2.123 -28.390 1.00 82.44 92 PHE A C 1
ATOM 730 O O . PHE A 1 92 ? 3.259 1.626 -27.262 1.00 82.44 92 PHE A O 1
ATOM 737 N N . VAL A 1 93 ? 2.786 3.356 -28.625 1.00 84.38 93 VAL A N 1
ATOM 738 C CA . VAL A 1 93 ? 2.245 4.230 -27.574 1.00 84.38 93 VAL A CA 1
ATOM 739 C C . VAL A 1 93 ? 0.974 3.636 -26.966 1.00 84.38 93 VAL A C 1
ATOM 741 O O . VAL A 1 93 ? 0.860 3.599 -25.745 1.00 84.38 93 VAL A O 1
ATOM 744 N N . GLU A 1 94 ? 0.059 3.108 -27.778 1.00 87.12 94 GLU A N 1
ATOM 745 C CA . GLU A 1 94 ? -1.161 2.431 -27.318 1.00 87.12 94 GLU A CA 1
ATOM 746 C C . GLU A 1 94 ? -0.844 1.238 -26.412 1.00 87.12 94 GLU A C 1
ATOM 748 O O . GLU A 1 94 ? -1.424 1.112 -25.332 1.00 87.12 94 GLU A O 1
ATOM 753 N N . LYS A 1 95 ? 0.130 0.399 -26.794 1.00 86.38 95 LYS A N 1
ATOM 754 C CA . LYS A 1 95 ? 0.582 -0.729 -25.966 1.00 86.38 95 LYS A CA 1
ATOM 755 C C . LYS A 1 95 ? 1.160 -0.254 -24.630 1.00 86.38 95 LYS A C 1
ATOM 757 O O . LYS A 1 95 ? 0.816 -0.798 -23.583 1.00 86.38 95 LYS A O 1
ATOM 762 N N . LEU A 1 96 ? 1.995 0.787 -24.653 1.00 88.12 96 LEU A N 1
ATOM 763 C CA . LEU A 1 96 ? 2.588 1.365 -23.446 1.00 88.12 96 LEU A CA 1
ATOM 764 C C . LEU A 1 96 ? 1.525 1.961 -22.514 1.00 88.12 96 LEU A C 1
ATOM 766 O O . LEU A 1 96 ? 1.607 1.788 -21.298 1.00 88.12 96 LEU A O 1
ATOM 770 N N . LEU A 1 97 ? 0.518 2.633 -23.075 1.00 89.25 97 LEU A N 1
ATOM 771 C CA . LEU A 1 97 ? -0.617 3.152 -22.317 1.00 89.25 97 LEU A CA 1
ATOM 772 C C . LEU A 1 97 ? -1.445 2.018 -21.707 1.00 89.25 97 LEU A C 1
ATOM 774 O O . LEU A 1 97 ? -1.803 2.107 -20.536 1.00 89.25 97 LEU A O 1
ATOM 778 N N . ALA A 1 98 ? -1.701 0.938 -22.447 1.00 88.69 98 ALA A N 1
ATOM 779 C CA . ALA A 1 98 ? -2.423 -0.223 -21.931 1.00 88.69 98 ALA A CA 1
ATOM 780 C C . ALA A 1 98 ? -1.694 -0.874 -20.742 1.00 88.69 98 ALA A C 1
ATOM 782 O O . ALA A 1 98 ? -2.305 -1.100 -19.695 1.00 88.69 98 ALA A O 1
ATOM 783 N N . ASP A 1 99 ? -0.381 -1.102 -20.860 1.00 87.44 99 ASP A N 1
ATOM 784 C CA . ASP A 1 99 ? 0.430 -1.634 -19.759 1.00 87.44 99 ASP A CA 1
ATOM 785 C C . ASP A 1 99 ? 0.444 -0.671 -18.559 1.00 87.44 99 ASP A C 1
ATOM 787 O O . ASP A 1 99 ? 0.342 -1.101 -17.409 1.00 87.44 99 ASP A O 1
ATOM 791 N N . TYR A 1 100 ? 0.509 0.642 -18.802 1.00 86.94 100 TYR A N 1
ATOM 792 C CA . TYR A 1 100 ? 0.425 1.642 -17.739 1.00 86.94 100 TYR A CA 1
ATOM 793 C C . TYR A 1 100 ? -0.919 1.598 -16.997 1.00 86.94 100 TYR A C 1
ATOM 795 O O . TYR A 1 100 ? -0.923 1.608 -15.767 1.00 86.94 100 TYR A O 1
ATOM 803 N N . MET A 1 101 ? -2.042 1.465 -17.708 1.00 87.12 101 MET A N 1
ATOM 804 C CA . MET A 1 101 ? -3.369 1.341 -17.088 1.00 87.12 101 MET A CA 1
ATOM 805 C C . MET A 1 101 ? -3.508 0.073 -16.234 1.00 87.12 101 MET A C 1
ATOM 807 O O . MET A 1 101 ? -4.184 0.081 -15.207 1.00 87.12 101 MET A O 1
ATOM 811 N N . LEU A 1 102 ? -2.851 -1.027 -16.613 1.00 84.31 102 LEU A N 1
ATOM 812 C CA . LEU A 1 102 ? -2.806 -2.232 -15.778 1.00 84.31 102 LEU A CA 1
ATOM 813 C C . LEU A 1 102 ? -2.012 -2.007 -14.488 1.00 84.31 102 LEU A C 1
ATOM 815 O O . LEU A 1 102 ? -2.378 -2.537 -13.439 1.00 84.31 102 LEU A O 1
ATOM 819 N N . ILE A 1 103 ? -0.933 -1.222 -14.553 1.00 83.38 103 ILE A N 1
ATOM 820 C CA . ILE A 1 103 ? -0.148 -0.854 -13.370 1.00 83.38 103 ILE A CA 1
ATOM 821 C C . ILE A 1 103 ? -0.986 0.008 -12.426 1.00 83.38 103 ILE A C 1
ATOM 823 O O . ILE A 1 103 ? -0.997 -0.276 -11.233 1.00 83.38 103 ILE A O 1
ATOM 827 N N . THR A 1 104 ? -1.684 1.027 -12.937 1.00 79.31 104 THR A N 1
ATOM 828 C CA . THR A 1 104 ? -2.465 1.950 -12.097 1.00 79.31 104 THR A CA 1
ATOM 829 C C . THR A 1 104 ? -3.655 1.267 -11.429 1.00 79.31 104 THR A C 1
ATOM 831 O O . THR A 1 104 ? -3.866 1.474 -10.239 1.00 79.31 104 THR A O 1
ATOM 834 N N . ARG A 1 105 ? -4.365 0.377 -12.135 1.00 72.25 105 ARG A N 1
ATOM 835 C CA . ARG A 1 105 ? -5.456 -0.427 -11.549 1.00 72.25 105 ARG A CA 1
ATOM 836 C C . ARG A 1 105 ? -4.977 -1.365 -10.442 1.00 72.25 105 ARG A C 1
ATOM 838 O O . ARG A 1 105 ? -5.688 -1.585 -9.473 1.00 72.25 105 ARG A O 1
ATOM 845 N N . LYS A 1 106 ? -3.764 -1.919 -10.556 1.00 64.69 106 LYS A N 1
ATOM 846 C CA . LYS A 1 106 ? -3.159 -2.735 -9.484 1.00 64.69 106 LYS A CA 1
ATOM 847 C C . LYS A 1 106 ? -2.786 -1.914 -8.246 1.00 64.69 106 LYS A C 1
ATOM 849 O O . LYS A 1 106 ? -2.608 -2.498 -7.184 1.00 64.69 106 LYS A O 1
ATOM 854 N N . THR A 1 107 ? -2.613 -0.603 -8.398 1.00 60.22 107 THR A N 1
ATOM 855 C CA . THR A 1 107 ? -2.266 0.333 -7.320 1.00 60.22 107 THR A CA 1
ATOM 856 C C . THR A 1 107 ? -3.455 1.144 -6.821 1.00 60.22 107 THR A C 1
ATOM 858 O O . THR A 1 107 ? -3.243 2.085 -6.065 1.00 60.22 107 THR A O 1
ATOM 861 N N . GLU A 1 108 ? -4.687 0.837 -7.237 1.00 62.06 108 GLU A N 1
ATOM 862 C CA . GLU A 1 108 ? -5.848 1.278 -6.466 1.00 62.06 108 GLU A CA 1
ATOM 863 C C . GLU A 1 108 ? -5.732 0.578 -5.115 1.00 62.06 108 GLU A C 1
ATOM 865 O O . GLU A 1 108 ? -6.024 -0.612 -4.987 1.00 62.06 108 GLU A O 1
ATOM 870 N N . ASP A 1 109 ? -5.154 1.294 -4.146 1.00 64.38 109 ASP A N 1
ATOM 871 C CA . ASP A 1 109 ? -5.007 0.843 -2.775 1.00 64.38 109 ASP A CA 1
ATOM 872 C C . ASP A 1 109 ? -6.384 0.376 -2.335 1.00 64.38 109 ASP A C 1
ATOM 874 O O . ASP A 1 109 ? -7.304 1.185 -2.198 1.00 64.38 109 ASP A O 1
ATOM 878 N N . LYS A 1 110 ? -6.551 -0.944 -2.197 1.00 72.19 110 LYS A N 1
ATOM 879 C CA . LYS A 1 110 ? -7.791 -1.518 -1.692 1.00 72.19 110 LYS A CA 1
ATOM 880 C C . LYS A 1 110 ? -8.071 -0.808 -0.375 1.00 72.19 110 LYS A C 1
ATOM 882 O O . LYS A 1 110 ? -7.355 -1.027 0.604 1.00 72.19 110 LYS A O 1
ATOM 887 N N . VAL A 1 111 ? -9.078 0.060 -0.374 1.00 82.94 111 VAL A N 1
ATOM 888 C CA . VAL A 1 111 ? -9.467 0.770 0.832 1.00 82.94 111 VAL A CA 1
ATOM 889 C C . VAL A 1 111 ? -9.996 -0.288 1.781 1.00 82.94 111 VAL A C 1
ATOM 891 O O . VAL A 1 111 ? -10.986 -0.959 1.497 1.00 82.94 111 VAL A O 1
ATOM 894 N N . LEU A 1 112 ? -9.263 -0.488 2.870 1.00 90.12 112 LEU A N 1
ATOM 895 C CA . LEU A 1 112 ? -9.624 -1.457 3.889 1.00 90.12 112 LEU A CA 1
ATOM 896 C C . LEU A 1 112 ? -10.956 -1.023 4.514 1.00 90.12 112 LEU A C 1
ATOM 898 O O . LEU A 1 112 ? -11.194 0.167 4.743 1.00 90.12 112 LEU A O 1
ATOM 902 N N . THR A 1 113 ? -11.821 -1.987 4.808 1.00 95.12 113 THR A N 1
ATOM 903 C CA . THR A 1 113 ? -12.991 -1.724 5.655 1.00 95.12 113 THR A CA 1
ATOM 904 C C . THR A 1 113 ? -12.563 -1.623 7.118 1.00 95.12 113 THR A C 1
ATOM 906 O O . THR A 1 113 ? -11.476 -2.076 7.497 1.00 95.12 113 THR A O 1
ATOM 909 N N . PHE A 1 114 ? -13.417 -1.073 7.984 1.00 95.31 114 PHE A N 1
ATOM 910 C CA . PHE A 1 114 ? -13.164 -1.060 9.429 1.00 95.31 114 PHE A CA 1
ATOM 911 C C . PHE A 1 114 ? -12.855 -2.459 9.979 1.00 95.31 114 PHE A C 1
ATOM 913 O O . PHE A 1 114 ? -11.971 -2.623 10.821 1.00 95.31 114 PHE A O 1
ATOM 920 N N . SER A 1 115 ? -13.570 -3.482 9.497 1.00 96.00 115 SER A N 1
ATOM 921 C CA . SER A 1 115 ? -13.357 -4.873 9.900 1.00 96.00 115 SER A CA 1
ATOM 922 C C . SER A 1 115 ? -11.973 -5.383 9.493 1.00 96.00 115 SER A C 1
ATOM 924 O O . SER A 1 115 ? -11.267 -5.983 10.308 1.00 96.00 115 SER A O 1
ATOM 926 N N . GLU A 1 116 ? -11.542 -5.091 8.265 1.00 94.31 116 GLU A N 1
ATOM 927 C CA . GLU A 1 116 ? -10.213 -5.470 7.781 1.00 94.31 116 GLU A CA 1
ATOM 928 C C . GLU A 1 116 ? -9.102 -4.746 8.561 1.00 94.31 116 GLU A C 1
ATOM 930 O O . GLU A 1 116 ? -8.143 -5.384 9.007 1.00 94.31 116 GLU A O 1
ATOM 935 N N . LEU A 1 117 ? -9.256 -3.442 8.822 1.00 94.38 117 LEU A N 1
ATOM 936 C CA . LEU A 1 117 ? -8.320 -2.681 9.657 1.00 94.38 117 LEU A CA 1
ATOM 937 C C . LEU A 1 117 ? -8.249 -3.230 11.078 1.00 94.38 117 LEU A C 1
ATOM 939 O O . LEU A 1 117 ? -7.156 -3.384 11.624 1.00 94.38 117 LEU A O 1
ATOM 943 N N . TYR A 1 118 ? -9.397 -3.563 11.671 1.00 96.12 118 TYR A N 1
ATOM 944 C CA . TYR A 1 118 ? -9.449 -4.156 13.000 1.00 96.12 118 TYR A CA 1
ATOM 945 C C . TYR A 1 118 ? -8.651 -5.459 13.058 1.00 96.12 118 TYR A C 1
ATOM 947 O O . TYR A 1 118 ? -7.887 -5.661 14.000 1.00 96.12 118 TYR A O 1
ATOM 955 N N . GLN A 1 119 ? -8.783 -6.333 12.057 1.00 95.19 119 GLN A N 1
ATOM 956 C CA . GLN A 1 119 ? -8.026 -7.584 12.015 1.00 95.19 119 GLN A CA 1
ATOM 957 C C . GLN A 1 119 ? -6.515 -7.339 11.936 1.00 95.19 119 GLN A C 1
ATOM 959 O O . GLN A 1 119 ? -5.757 -7.976 12.674 1.00 95.19 119 GLN A O 1
ATOM 964 N N . LEU A 1 120 ? -6.078 -6.393 11.098 1.00 93.31 120 LEU A N 1
ATOM 965 C CA . LEU A 1 120 ? -4.668 -6.007 10.985 1.00 93.31 120 LEU A CA 1
ATOM 966 C C . LEU A 1 120 ? -4.129 -5.456 12.309 1.00 93.31 120 LEU A C 1
ATOM 968 O O . LEU A 1 120 ? -3.107 -5.933 12.808 1.00 93.31 120 LEU A O 1
ATOM 972 N N . TYR A 1 121 ? -4.852 -4.512 12.912 1.00 94.62 121 TYR A N 1
ATOM 973 C CA . TYR A 1 121 ? -4.525 -3.932 14.211 1.00 94.62 121 TYR A CA 1
ATOM 974 C C . TYR A 1 121 ? -4.474 -5.001 15.312 1.00 94.62 121 TYR A C 1
ATOM 976 O O . TYR A 1 121 ? -3.525 -5.051 16.096 1.00 94.62 121 TYR A O 1
ATOM 984 N N . TYR A 1 122 ? -5.470 -5.888 15.364 1.00 95.00 122 TYR A N 1
ATOM 985 C CA . TYR A 1 122 ? -5.570 -6.917 16.392 1.00 95.00 122 TYR A CA 1
ATOM 986 C C . TYR A 1 122 ? -4.410 -7.908 16.285 1.00 95.00 122 TYR A C 1
ATOM 988 O O . TYR A 1 122 ? -3.799 -8.257 17.298 1.00 95.00 122 TYR A O 1
ATOM 996 N N . ASN A 1 123 ? -4.072 -8.330 15.063 1.00 94.19 123 ASN A N 1
ATOM 997 C CA . ASN A 1 123 ? -2.928 -9.196 14.805 1.00 94.19 123 ASN A CA 1
ATOM 998 C C . ASN A 1 123 ? -1.615 -8.512 15.218 1.00 94.19 123 ASN A C 1
ATOM 1000 O O . ASN A 1 123 ? -0.842 -9.078 15.989 1.00 94.19 123 ASN A O 1
ATOM 1004 N N . TRP A 1 124 ? -1.400 -7.265 14.787 1.00 93.19 124 TRP A N 1
ATOM 1005 C CA . TRP A 1 124 ? -0.214 -6.483 15.143 1.00 93.19 124 TRP A CA 1
ATOM 1006 C C . TRP A 1 124 ? -0.052 -6.318 16.662 1.00 93.19 124 TRP A C 1
ATOM 1008 O O . TRP A 1 124 ? 1.031 -6.549 17.203 1.00 93.19 124 TRP A O 1
ATOM 1018 N N . LYS A 1 125 ? -1.135 -5.971 17.367 1.00 91.88 125 LYS A N 1
ATOM 1019 C CA . LYS A 1 125 ? -1.102 -5.692 18.805 1.00 91.88 125 LYS A CA 1
ATOM 1020 C C . LYS A 1 125 ? -0.957 -6.954 19.651 1.00 91.88 125 LYS A C 1
ATOM 1022 O O . LYS A 1 125 ? -0.173 -6.959 20.596 1.00 91.88 125 LYS A O 1
ATOM 1027 N N . TYR A 1 126 ? -1.714 -8.009 19.350 1.00 93.81 126 TYR A N 1
ATOM 1028 C CA . TYR A 1 126 ? -1.854 -9.168 20.243 1.00 93.81 126 TYR A CA 1
ATOM 1029 C C . TYR A 1 126 ? -1.084 -10.418 19.820 1.00 93.81 126 TYR A C 1
ATOM 1031 O O . TYR A 1 126 ? -0.869 -11.282 20.673 1.00 93.81 126 TYR A O 1
ATOM 1039 N N . ASN A 1 127 ? -0.674 -10.511 18.552 1.00 89.62 127 ASN A N 1
ATOM 1040 C CA . ASN A 1 127 ? 0.132 -11.617 18.022 1.00 89.62 127 ASN A CA 1
ATOM 1041 C C . ASN A 1 127 ? 1.572 -11.176 17.690 1.00 89.62 127 ASN A C 1
ATOM 1043 O O . ASN A 1 127 ? 2.312 -11.899 17.028 1.0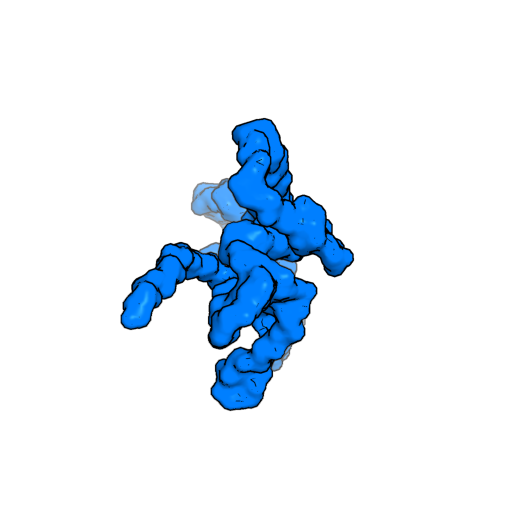0 89.62 127 ASN A O 1
ATOM 1047 N N . GLY A 1 128 ? 1.968 -9.982 18.139 1.00 86.88 128 GLY A N 1
ATOM 1048 C CA . GLY A 1 128 ? 3.342 -9.498 18.063 1.00 86.88 128 GLY A CA 1
ATOM 1049 C C . GLY A 1 128 ? 4.249 -10.093 19.148 1.00 86.88 128 GLY 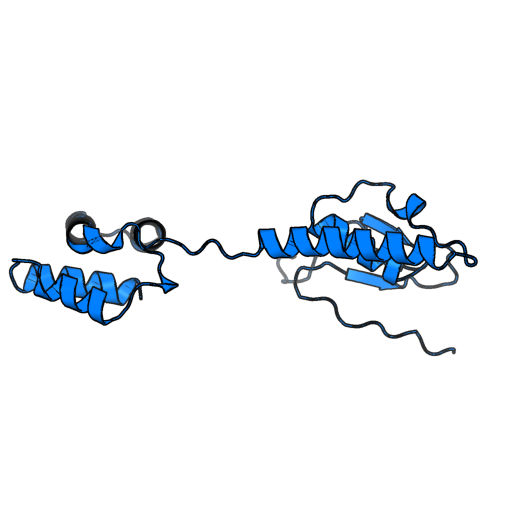A C 1
ATOM 1050 O O . GLY A 1 128 ? 3.980 -11.136 19.737 1.00 86.88 128 GLY A O 1
ATOM 1051 N N . LYS A 1 129 ? 5.344 -9.386 19.453 1.00 86.50 129 LYS A N 1
ATOM 1052 C CA . LYS A 1 129 ? 6.362 -9.844 20.420 1.00 86.50 129 LYS A CA 1
ATOM 1053 C C . LYS A 1 129 ? 5.882 -9.850 21.878 1.00 86.50 129 LYS A C 1
ATOM 1055 O O . LYS A 1 129 ? 6.434 -10.576 22.698 1.00 86.50 129 LYS A O 1
ATOM 1060 N N . ARG A 1 130 ? 4.899 -9.011 22.224 1.00 90.19 130 ARG A N 1
ATOM 1061 C CA . ARG A 1 130 ? 4.403 -8.857 23.598 1.00 90.19 130 ARG A CA 1
ATOM 1062 C C . ARG A 1 130 ? 3.210 -9.774 23.846 1.00 90.19 130 ARG A C 1
ATOM 1064 O O . ARG A 1 130 ? 2.224 -9.725 23.117 1.00 90.19 130 ARG A O 1
ATOM 1071 N N . VAL A 1 131 ? 3.266 -10.537 24.936 1.00 91.12 131 VAL A N 1
ATOM 1072 C CA . VAL A 1 131 ? 2.143 -11.363 25.391 1.00 91.12 131 VAL A CA 1
ATOM 1073 C C . VAL A 1 131 ? 1.211 -10.520 26.261 1.00 91.12 131 VAL A C 1
ATOM 1075 O O . VAL A 1 131 ? 1.627 -9.932 27.258 1.00 91.12 131 VAL A O 1
ATOM 1078 N N . TYR A 1 132 ? -0.060 -10.455 25.875 1.00 93.19 132 TYR A N 1
ATOM 1079 C CA . TYR A 1 132 ? -1.114 -9.764 26.619 1.00 93.19 132 TYR A CA 1
ATOM 1080 C C . TYR A 1 132 ? -2.040 -10.761 27.313 1.00 93.19 132 TYR A C 1
ATOM 1082 O O . TYR A 1 132 ? -2.245 -11.875 26.824 1.00 93.19 132 TYR A O 1
ATOM 1090 N N . SER A 1 133 ? -2.651 -10.329 28.418 1.00 95.62 133 SER A N 1
ATOM 1091 C CA . SER A 1 133 ? -3.635 -11.124 29.153 1.00 95.62 133 SER A CA 1
ATOM 1092 C C . SER A 1 133 ? -4.886 -11.414 28.315 1.00 95.62 133 SER A C 1
ATOM 1094 O O . SER A 1 133 ? -5.278 -10.628 27.445 1.00 95.62 133 SER A O 1
ATOM 1096 N N . GLN A 1 134 ? -5.561 -12.527 28.620 1.00 94.31 134 GLN A N 1
ATOM 1097 C CA . GLN A 1 134 ? -6.815 -12.888 27.955 1.00 94.31 134 GLN A CA 1
ATOM 1098 C C . GLN A 1 134 ? -7.903 -11.831 28.186 1.00 94.31 134 GLN A C 1
ATOM 1100 O O . GLN A 1 134 ? -8.679 -11.539 27.280 1.00 94.31 134 GLN A O 1
ATOM 1105 N N . GLN A 1 135 ? -7.906 -11.197 29.362 1.00 93.75 135 GLN A N 1
ATOM 1106 C CA . GLN A 1 135 ? -8.826 -10.109 29.680 1.00 93.75 135 GLN A CA 1
ATOM 1107 C C . GLN A 1 135 ? -8.661 -8.920 28.728 1.00 93.75 135 GLN A C 1
ATOM 1109 O O . GLN A 1 135 ? -9.652 -8.417 28.209 1.00 93.75 135 GLN A O 1
ATOM 1114 N N . SER A 1 136 ? -7.420 -8.509 28.443 1.00 93.19 136 SER A N 1
ATOM 1115 C CA . SER A 1 136 ? -7.150 -7.408 27.509 1.00 93.19 136 SER A CA 1
ATOM 1116 C C . SER A 1 136 ? -7.585 -7.745 26.081 1.00 93.19 136 SER A C 1
ATOM 1118 O O . SER A 1 136 ? -8.152 -6.906 25.389 1.00 93.19 136 SER A O 1
ATOM 1120 N N . LYS A 1 137 ? -7.372 -8.991 25.642 1.00 95.19 137 LYS A N 1
ATOM 1121 C CA . LYS A 1 137 ? -7.849 -9.476 24.338 1.00 95.19 137 LYS A CA 1
ATOM 1122 C C . LYS A 1 137 ? -9.379 -9.448 24.253 1.00 95.19 137 LYS A C 1
ATOM 1124 O O . LYS A 1 137 ? -9.950 -9.013 23.252 1.00 95.19 137 LYS A O 1
ATOM 1129 N N . ASN A 1 138 ? -10.044 -9.904 25.313 1.00 95.56 138 ASN A N 1
ATOM 1130 C CA . ASN A 1 138 ? -11.499 -9.972 25.386 1.00 95.56 138 ASN A CA 1
ATOM 1131 C C . ASN A 1 138 ? -12.143 -8.581 25.422 1.00 95.56 138 ASN A C 1
ATOM 1133 O O . ASN A 1 138 ? -13.143 -8.385 24.733 1.00 95.56 138 ASN A O 1
ATOM 1137 N N . SER A 1 139 ? -11.572 -7.612 26.150 1.00 94.44 139 SER A N 1
ATOM 1138 C CA . SER A 1 139 ? -12.117 -6.249 26.200 1.00 94.44 139 SER A CA 1
ATOM 1139 C C . SER A 1 139 ? -12.065 -5.566 24.833 1.00 94.44 139 SER A C 1
ATOM 1141 O O . SER A 1 139 ? -13.054 -4.979 24.404 1.00 94.44 139 SER A O 1
ATOM 1143 N N . THR A 1 140 ? -10.971 -5.728 24.085 1.00 95.44 140 THR A N 1
ATOM 1144 C CA . THR A 1 140 ? -10.851 -5.185 22.724 1.00 95.44 140 THR A CA 1
ATOM 1145 C C . THR A 1 140 ? -11.778 -5.881 21.725 1.00 95.44 140 THR A C 1
ATOM 1147 O O . THR A 1 140 ? -12.348 -5.227 20.855 1.00 95.44 140 THR A O 1
ATOM 1150 N N . ARG A 1 141 ? -11.990 -7.199 21.850 1.00 96.19 141 ARG A N 1
ATOM 1151 C CA . ARG A 1 141 ? -13.001 -7.915 21.048 1.00 96.19 141 ARG A CA 1
ATOM 1152 C C . ARG A 1 141 ? -14.422 -7.453 21.364 1.00 96.19 141 ARG A C 1
ATOM 1154 O O . ARG A 1 141 ? -15.231 -7.339 20.450 1.00 96.19 141 ARG A O 1
ATOM 1161 N N . ALA A 1 142 ? -14.731 -7.201 22.634 1.00 95.38 142 ALA A N 1
ATOM 1162 C CA . ALA A 1 142 ? -16.030 -6.675 23.041 1.00 95.38 142 ALA A CA 1
ATOM 1163 C C . ALA A 1 142 ? -16.250 -5.256 22.497 1.00 95.38 142 ALA A C 1
ATOM 1165 O O . ALA A 1 142 ? -17.297 -4.996 21.916 1.00 95.38 142 ALA A O 1
ATOM 1166 N N . ALA A 1 143 ? -15.239 -4.384 22.589 1.00 95.19 143 ALA A N 1
ATOM 1167 C CA . ALA A 1 143 ? -15.265 -3.050 21.992 1.00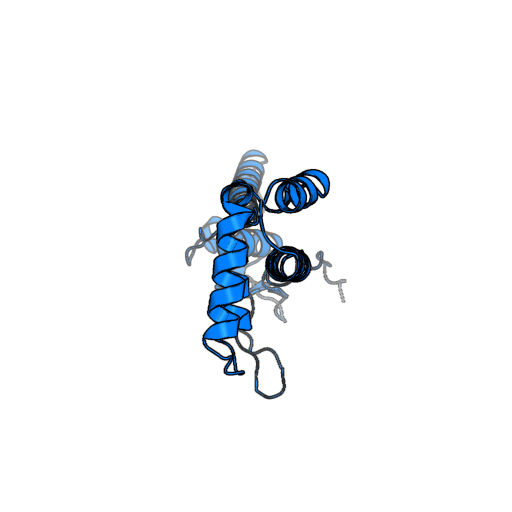 95.19 143 ALA A CA 1
ATOM 1168 C C . ALA A 1 143 ? -15.568 -3.100 20.484 1.00 95.19 143 ALA A C 1
ATOM 1170 O O . ALA A 1 143 ? -16.495 -2.443 20.025 1.00 95.19 143 ALA A O 1
ATOM 1171 N N . TYR A 1 144 ? -14.871 -3.960 19.734 1.00 96.12 144 TYR A N 1
ATOM 1172 C CA . TYR A 1 144 ? -15.105 -4.134 18.297 1.00 96.12 144 TYR A CA 1
ATOM 1173 C C . TYR A 1 144 ? -16.532 -4.588 17.965 1.00 96.12 144 TYR A C 1
ATOM 1175 O O . TYR A 1 144 ? -17.121 -4.098 17.002 1.00 96.12 144 TYR A O 1
ATOM 1183 N N . LYS A 1 145 ? -17.117 -5.490 18.765 1.00 94.88 145 LYS A N 1
ATOM 1184 C CA . LYS A 1 145 ? -18.503 -5.949 18.571 1.00 94.88 145 LYS A CA 1
ATOM 1185 C C . LYS A 1 145 ? -19.526 -4.820 18.710 1.00 94.88 145 LYS A C 1
ATOM 1187 O O . LYS A 1 145 ? -20.543 -4.866 18.027 1.00 94.88 145 LYS A O 1
ATOM 1192 N N . ASN A 1 146 ? -19.261 -3.824 19.557 1.00 93.44 146 ASN A N 1
ATOM 1193 C CA . ASN A 1 146 ? -20.140 -2.661 19.707 1.00 93.44 146 ASN A CA 1
ATOM 1194 C C . ASN A 1 146 ? -20.064 -1.714 18.498 1.00 93.44 146 ASN A C 1
ATOM 1196 O O . ASN A 1 146 ? -21.044 -1.050 18.189 1.00 93.44 146 ASN A O 1
ATOM 1200 N N . CYS A 1 147 ? -18.960 -1.721 17.745 1.00 93.50 147 CYS A N 1
ATOM 1201 C CA . CYS A 1 147 ? -18.798 -0.932 16.519 1.00 93.50 147 CYS A CA 1
ATOM 1202 C C . CYS A 1 147 ? -19.371 -1.623 15.266 1.00 93.50 147 CYS A C 1
ATOM 1204 O O . CYS A 1 147 ? -18.872 -1.394 14.165 1.00 93.50 147 CYS A O 1
ATOM 1206 N N . LYS A 1 148 ? -20.390 -2.487 15.408 1.00 93.19 148 LYS A N 1
ATOM 1207 C CA . LYS A 1 148 ? -20.935 -3.308 14.307 1.00 93.19 148 LYS A CA 1
ATOM 1208 C C . LYS A 1 148 ? -21.331 -2.482 13.080 1.00 93.19 148 LYS A C 1
ATOM 1210 O O . LYS A 1 148 ? -21.128 -2.934 11.961 1.00 93.19 148 LYS A O 1
ATOM 1215 N N . LEU A 1 149 ? -21.859 -1.277 13.292 1.00 92.00 149 LEU A N 1
ATOM 1216 C CA . LEU A 1 149 ? -22.294 -0.384 12.215 1.00 92.00 149 LEU A CA 1
ATOM 1217 C C . LEU A 1 149 ? -21.147 0.050 11.289 1.00 92.00 149 LEU A C 1
ATOM 1219 O O . LEU A 1 149 ? -21.402 0.336 10.128 1.00 92.00 149 LEU A O 1
ATOM 1223 N N . LEU A 1 150 ? -19.898 0.052 11.768 1.00 93.44 150 LEU A N 1
ATOM 1224 C CA . LEU A 1 150 ? -18.739 0.435 10.955 1.00 93.44 150 LEU A CA 1
ATOM 1225 C C . LEU A 1 150 ? -18.129 -0.726 10.184 1.00 93.44 150 LEU A C 1
ATOM 1227 O O . LEU A 1 150 ? -17.327 -0.470 9.299 1.00 93.44 150 LEU A O 1
ATOM 1231 N N . HIS A 1 151 ? -18.435 -1.986 10.526 1.00 94.62 151 HIS A N 1
ATOM 1232 C CA . HIS A 1 151 ? -17.643 -3.150 10.092 1.00 94.62 151 HIS A CA 1
ATOM 1233 C C . HIS A 1 151 ? -17.434 -3.214 8.577 1.00 94.62 151 HIS A C 1
ATOM 1235 O O . HIS A 1 151 ? -16.316 -3.498 8.140 1.00 94.62 151 HIS A O 1
ATOM 1241 N N . ASP A 1 152 ? -18.472 -2.890 7.810 1.00 94.19 152 ASP A N 1
ATOM 1242 C CA . ASP A 1 152 ? -18.465 -2.952 6.348 1.00 94.19 152 ASP A CA 1
ATOM 1243 C C . ASP A 1 152 ? -18.157 -1.601 5.679 1.00 94.19 152 ASP A C 1
ATOM 1245 O O . ASP A 1 152 ? -18.063 -1.531 4.456 1.00 94.19 152 ASP A O 1
ATOM 1249 N N . ILE A 1 153 ? -17.965 -0.531 6.461 1.00 94.00 153 ILE A N 1
ATOM 1250 C CA . ILE A 1 153 ? -17.682 0.808 5.938 1.00 94.00 153 ILE A CA 1
ATOM 1251 C C . ILE A 1 153 ? -16.180 0.929 5.608 1.00 94.00 153 ILE A C 1
ATOM 1253 O O . ILE A 1 153 ? -15.333 0.561 6.439 1.00 94.00 153 ILE A O 1
ATOM 1257 N N . PRO A 1 154 ? -15.818 1.437 4.415 1.00 93.69 154 PRO A N 1
ATOM 1258 C CA . PRO A 1 154 ? -14.448 1.812 4.070 1.00 93.69 154 PRO A CA 1
ATOM 1259 C C . PRO A 1 154 ? -13.885 2.876 5.022 1.00 93.69 154 PRO A C 1
ATOM 1261 O O . PRO A 1 154 ? -14.556 3.847 5.353 1.00 93.69 154 PRO A O 1
ATOM 1264 N N . ILE A 1 155 ? -12.625 2.746 5.445 1.00 91.88 155 ILE A N 1
ATOM 1265 C CA . ILE A 1 155 ? -12.023 3.651 6.453 1.00 91.88 155 ILE A CA 1
ATOM 1266 C C . ILE A 1 155 ? -12.019 5.121 6.016 1.00 91.88 155 ILE A C 1
ATOM 1268 O O . ILE A 1 155 ? -12.146 6.005 6.856 1.00 91.88 155 ILE A O 1
ATOM 1272 N N . ASN A 1 156 ? -11.872 5.389 4.717 1.00 90.31 156 ASN A N 1
ATOM 1273 C CA . ASN A 1 156 ? -11.875 6.747 4.162 1.00 90.31 156 ASN A CA 1
ATOM 1274 C C . ASN A 1 156 ? -13.261 7.417 4.185 1.00 90.31 156 ASN A C 1
ATOM 1276 O O . ASN A 1 156 ? -13.337 8.632 4.025 1.00 90.31 156 ASN A O 1
ATOM 1280 N N . GLU A 1 157 ? -14.331 6.642 4.360 1.00 92.94 157 GLU A N 1
ATOM 1281 C CA . GLU A 1 157 ? -15.713 7.122 4.422 1.00 92.94 157 GLU A CA 1
ATOM 1282 C C . GLU A 1 157 ? -16.202 7.299 5.866 1.00 92.94 157 GLU A C 1
ATOM 1284 O O . GLU A 1 157 ? -17.251 7.904 6.082 1.00 92.94 157 GLU A O 1
ATOM 1289 N N . ILE A 1 158 ? -15.449 6.810 6.861 1.00 93.69 158 ILE A N 1
ATOM 1290 C CA . ILE A 1 158 ? -15.827 6.916 8.272 1.00 93.69 158 ILE A CA 1
ATOM 1291 C C . ILE A 1 158 ? -15.593 8.343 8.768 1.00 93.69 158 ILE A C 1
ATOM 1293 O O . ILE A 1 158 ? -14.461 8.830 8.809 1.00 93.69 158 ILE A O 1
ATOM 1297 N N . THR A 1 159 ? -16.669 9.007 9.185 1.00 93.38 159 THR A N 1
ATOM 1298 C CA . THR A 1 159 ? -16.616 10.377 9.709 1.00 93.38 159 THR A CA 1
ATOM 1299 C C . THR A 1 159 ? -16.522 10.403 11.232 1.00 93.38 159 THR A C 1
ATOM 1301 O O . THR A 1 159 ? -16.900 9.458 11.924 1.00 93.38 159 THR A O 1
ATOM 1304 N N . TYR A 1 160 ? -16.047 11.524 11.783 1.00 92.25 160 TYR A N 1
ATOM 1305 C CA . TYR A 1 160 ? -16.008 11.730 13.235 1.00 92.25 160 TYR A CA 1
ATOM 1306 C C . TYR A 1 160 ? -17.402 11.631 13.880 1.00 92.25 160 TYR A C 1
ATOM 1308 O O . TYR A 1 160 ? -17.537 11.063 14.959 1.00 92.25 160 TYR A O 1
ATOM 1316 N N . GLU A 1 161 ? -18.437 12.132 13.202 1.00 93.00 161 GLU A N 1
ATOM 1317 C CA . GLU A 1 161 ? -19.831 12.063 13.662 1.00 93.00 161 GLU A CA 1
ATOM 1318 C C . GLU A 1 161 ? -20.288 10.610 13.822 1.00 93.00 161 GLU A C 1
ATOM 1320 O O . GLU A 1 161 ? -20.759 10.233 14.888 1.00 93.00 161 GLU A O 1
ATOM 1325 N N . GLN A 1 162 ? -20.012 9.755 12.830 1.00 92.38 162 GLN A N 1
ATOM 1326 C CA . GLN A 1 162 ? -20.331 8.326 12.910 1.00 92.38 162 GLN A CA 1
ATOM 1327 C C . GLN A 1 162 ? -19.609 7.626 14.071 1.00 92.38 162 GLN A C 1
ATOM 1329 O O . GLN A 1 162 ? -20.173 6.735 14.708 1.00 92.38 162 GLN A O 1
ATOM 1334 N N . LEU A 1 163 ? -18.359 8.012 14.360 1.00 92.50 163 LEU A N 1
ATOM 1335 C CA . LEU A 1 163 ? -17.618 7.483 15.508 1.00 92.50 163 LEU A CA 1
ATOM 1336 C C . LEU A 1 163 ? -18.259 7.902 16.838 1.00 92.50 163 LEU A C 1
ATOM 1338 O O . LEU A 1 163 ? -18.360 7.075 17.746 1.00 92.50 163 LEU A O 1
ATOM 1342 N N . GLN A 1 164 ? -18.686 9.161 16.951 1.00 92.56 164 GLN A N 1
ATOM 1343 C CA . GLN A 1 164 ? -19.326 9.693 18.153 1.00 92.56 164 GLN A CA 1
ATOM 1344 C C . GLN A 1 164 ? -20.718 9.080 18.369 1.00 92.56 164 GLN A C 1
ATOM 1346 O O . GLN A 1 164 ? -21.007 8.622 19.472 1.00 92.56 164 GLN A O 1
ATOM 1351 N N . ASP A 1 165 ? -21.519 8.943 17.310 1.00 92.81 165 ASP A N 1
ATOM 1352 C CA . ASP A 1 165 ? -22.855 8.335 17.355 1.00 92.81 165 ASP A CA 1
ATOM 1353 C C . ASP A 1 165 ? -22.821 6.899 17.895 1.00 92.81 165 ASP A C 1
ATOM 1355 O O . ASP A 1 165 ? -23.711 6.460 18.627 1.00 92.81 165 ASP A O 1
ATOM 1359 N N . ILE A 1 166 ? -21.770 6.140 17.579 1.00 91.19 166 ILE A N 1
ATOM 1360 C CA . ILE A 1 166 ? -21.585 4.788 18.120 1.00 91.19 166 ILE A CA 1
ATOM 1361 C C . ILE A 1 166 ? -21.318 4.828 19.617 1.00 91.19 166 ILE A C 1
ATOM 1363 O O . ILE A 1 166 ? -21.841 3.998 20.354 1.00 91.19 166 ILE A O 1
ATOM 1367 N N . VAL A 1 167 ? -20.505 5.771 20.084 1.00 91.25 167 VAL A N 1
ATOM 1368 C CA . VAL A 1 167 ? -20.224 5.904 21.517 1.00 91.25 167 VAL A CA 1
ATOM 1369 C C . VAL A 1 167 ? -21.486 6.326 22.269 1.00 91.25 167 VAL A C 1
ATOM 1371 O O . VAL A 1 167 ? -21.764 5.768 23.330 1.00 91.25 167 VAL A O 1
ATOM 1374 N N . ASP A 1 168 ? -22.272 7.235 21.697 1.00 91.00 168 ASP A N 1
ATOM 1375 C CA . ASP A 1 168 ? -23.472 7.787 22.330 1.00 91.00 168 ASP A CA 1
ATOM 1376 C C . ASP A 1 168 ? -24.659 6.807 22.311 1.00 91.00 168 ASP A C 1
ATOM 1378 O O . ASP A 1 168 ? -25.470 6.786 23.238 1.00 91.00 168 ASP A O 1
ATOM 1382 N N . SER A 1 169 ? -24.758 5.955 21.286 1.00 88.69 169 SER A N 1
ATOM 1383 C CA . SER A 1 169 ? -25.854 4.983 21.135 1.00 88.69 169 SER A CA 1
ATOM 1384 C C . SER A 1 169 ? -25.678 3.697 21.947 1.00 88.69 169 SER A C 1
ATOM 1386 O O . SER A 1 169 ? -26.650 2.971 22.170 1.00 88.69 169 SER A O 1
ATOM 1388 N N . VAL A 1 170 ? -24.459 3.378 22.388 1.00 87.31 170 VAL A N 1
ATOM 1389 C CA . VAL A 1 170 ? -24.153 2.114 23.066 1.00 87.31 170 VAL A CA 1
ATOM 1390 C C . VAL A 1 170 ? -24.578 2.178 24.547 1.00 87.31 170 VAL A C 1
ATOM 1392 O O . VAL A 1 170 ? -23.986 2.925 25.326 1.00 87.31 170 VAL A O 1
ATOM 1395 N N . PRO A 1 171 ? -25.550 1.357 25.006 1.00 86.94 171 PRO A N 1
ATOM 1396 C CA . PRO A 1 171 ? -26.088 1.425 26.368 1.00 86.94 171 PRO A CA 1
ATOM 1397 C C . PRO A 1 171 ? -25.185 0.683 27.370 1.00 86.94 171 PRO A C 1
ATOM 1399 O O . PRO A 1 171 ? -25.584 -0.297 28.001 1.00 86.94 171 PRO A O 1
ATOM 1402 N N . LEU A 1 172 ? -23.927 1.110 27.495 1.00 88.94 172 LEU A N 1
ATOM 1403 C CA . LEU A 1 172 ? -22.928 0.481 28.359 1.00 88.94 172 LEU A CA 1
ATOM 1404 C C . LEU A 1 172 ? -22.471 1.398 29.495 1.00 88.94 172 LEU A C 1
ATOM 1406 O O . LEU A 1 172 ? -22.571 2.619 29.445 1.00 88.94 172 LEU A O 1
ATOM 1410 N N . LYS A 1 173 ? -21.920 0.783 30.548 1.00 91.81 173 LYS A N 1
ATOM 1411 C CA . LYS A 1 173 ? -21.293 1.513 31.658 1.00 91.81 173 LYS A CA 1
ATOM 1412 C C . LYS A 1 173 ? -19.999 2.188 31.201 1.00 91.81 173 LYS A C 1
ATOM 1414 O O . LYS A 1 173 ? -19.305 1.672 30.324 1.00 91.81 173 LYS A O 1
ATOM 1419 N N . TYR A 1 174 ? -19.624 3.259 31.900 1.00 91.00 174 TYR A N 1
ATOM 1420 C CA . TYR A 1 174 ? -18.457 4.102 31.613 1.00 91.00 174 TYR A CA 1
ATOM 1421 C C . TYR A 1 174 ? -17.192 3.323 31.211 1.00 91.00 174 TYR A C 1
ATOM 1423 O O . TYR A 1 174 ? -16.656 3.537 30.132 1.00 91.00 174 TYR A O 1
ATOM 1431 N N . SER A 1 175 ? -16.762 2.343 32.014 1.00 89.69 175 SER A N 1
ATOM 1432 C CA . SER A 1 175 ? -15.547 1.562 31.722 1.00 89.69 175 SER A CA 1
ATOM 1433 C C . SER A 1 175 ? -15.618 0.788 30.395 1.00 89.69 175 SER A C 1
ATOM 1435 O O . SER A 1 175 ? -14.613 0.596 29.716 1.00 89.69 175 SER A O 1
ATOM 1437 N N . SER A 1 176 ? -16.803 0.332 29.986 1.00 91.62 176 SER A N 1
ATOM 1438 C CA . SER A 1 176 ? -16.973 -0.351 28.699 1.00 91.62 176 SER A CA 1
ATOM 1439 C C . SER A 1 176 ? -16.985 0.633 27.527 1.00 91.62 176 SER A C 1
ATOM 1441 O O . SER A 1 176 ? -16.386 0.331 26.498 1.00 91.62 176 SER A O 1
ATOM 1443 N N . LEU A 1 177 ? -17.582 1.818 27.702 1.00 93.38 177 LEU A N 1
ATOM 1444 C CA . LEU A 1 177 ? -17.513 2.906 26.719 1.00 93.38 177 LEU A CA 1
ATOM 1445 C C . LEU A 1 177 ? -16.074 3.393 26.522 1.00 93.38 177 LEU A C 1
ATOM 1447 O O . LEU A 1 177 ? -15.623 3.554 25.393 1.00 93.38 177 LEU A O 1
ATOM 1451 N N . GLU A 1 178 ? -15.309 3.522 27.604 1.00 94.06 178 GLU A N 1
ATOM 1452 C CA . GLU A 1 178 ? -13.894 3.889 27.549 1.00 94.06 178 GLU A CA 1
ATOM 1453 C C . GLU A 1 178 ? -13.074 2.891 26.715 1.00 94.06 178 GLU A C 1
ATOM 1455 O O . GLU A 1 178 ? -12.224 3.294 25.925 1.00 94.06 178 GLU A O 1
ATOM 1460 N N . ASN A 1 179 ? -13.374 1.590 26.809 1.00 94.12 179 ASN A N 1
ATOM 1461 C CA . ASN A 1 179 ? -12.737 0.573 25.967 1.00 94.12 179 ASN A CA 1
ATOM 1462 C C . ASN A 1 179 ? -13.096 0.719 24.476 1.00 94.12 179 ASN A C 1
ATOM 1464 O O . ASN A 1 179 ? -12.246 0.447 23.627 1.00 94.12 179 ASN A O 1
ATOM 1468 N N . VAL A 1 180 ? -14.325 1.139 24.150 1.00 94.38 180 VAL A N 1
ATOM 1469 C CA . VAL A 1 180 ? -14.745 1.433 22.766 1.00 94.38 180 VAL A CA 1
ATOM 1470 C C . VAL A 1 180 ? -13.986 2.646 22.237 1.00 94.38 180 VAL A C 1
ATOM 1472 O O . VAL A 1 180 ? -13.330 2.552 21.202 1.00 94.38 180 VAL A O 1
ATOM 1475 N N . VAL A 1 181 ? -13.979 3.747 22.990 1.00 94.88 181 VAL A N 1
ATOM 1476 C CA . VAL A 1 181 ? -13.241 4.969 22.635 1.00 94.88 181 VAL A CA 1
ATOM 1477 C C . VAL A 1 181 ? -11.748 4.680 22.463 1.00 94.88 181 VAL A C 1
ATOM 1479 O O . VAL A 1 181 ? -11.130 5.149 21.509 1.00 94.88 181 VAL A O 1
ATOM 1482 N N . LEU A 1 182 ? -11.158 3.881 23.355 1.00 95.12 182 LEU A N 1
ATOM 1483 C CA . LEU A 1 182 ? -9.752 3.494 23.274 1.00 95.12 182 LEU A CA 1
ATOM 1484 C C . LEU A 1 182 ? -9.445 2.678 22.014 1.00 95.12 182 LEU A C 1
ATOM 1486 O O . LEU A 1 182 ? -8.384 2.870 21.426 1.00 95.12 182 LEU A O 1
ATOM 1490 N N . LEU A 1 183 ? -10.340 1.771 21.607 1.00 95.25 183 LEU A N 1
ATOM 1491 C CA . LEU A 1 183 ? -10.184 1.025 20.358 1.00 95.25 183 LEU A CA 1
ATOM 1492 C C . LEU A 1 183 ? -10.192 1.977 19.159 1.00 95.25 183 LEU A C 1
ATOM 1494 O O . LEU A 1 183 ? -9.279 1.911 18.341 1.00 95.25 183 LEU A O 1
ATOM 1498 N N . LEU A 1 184 ? -11.181 2.873 19.084 1.00 93.75 184 LEU A N 1
ATOM 1499 C CA . LEU A 1 184 ? -11.311 3.825 17.979 1.00 93.75 184 LEU A CA 1
ATOM 1500 C C . LEU A 1 184 ? -10.067 4.718 17.861 1.00 93.75 184 LEU A C 1
ATOM 1502 O O . LEU A 1 184 ? -9.476 4.781 16.790 1.00 93.75 184 LEU A O 1
ATOM 1506 N N . LYS A 1 185 ? -9.584 5.281 18.978 1.00 93.88 185 LYS A N 1
ATOM 1507 C CA . LYS A 1 185 ? -8.347 6.091 19.044 1.00 93.88 185 LYS A CA 1
ATOM 1508 C C . LYS A 1 185 ? -7.062 5.343 18.684 1.00 93.88 185 LYS A C 1
ATOM 1510 O O . LYS A 1 185 ? -6.013 5.955 18.542 1.00 93.88 185 LYS A O 1
ATOM 1515 N N . GLN A 1 186 ? -7.085 4.014 18.703 1.00 92.81 186 GLN A N 1
ATOM 1516 C CA . GLN A 1 186 ? -5.922 3.202 18.345 1.00 92.81 186 GLN A CA 1
ATOM 1517 C C . GLN A 1 186 ? -5.972 2.726 16.895 1.00 92.81 186 GLN A C 1
ATOM 1519 O O . GLN A 1 186 ? -4.954 2.254 16.393 1.00 92.81 186 GLN A O 1
ATOM 1524 N N . MET A 1 187 ? -7.137 2.810 16.253 1.00 91.69 187 MET A N 1
ATOM 1525 C CA . MET A 1 187 ? -7.328 2.466 14.848 1.00 91.69 187 MET A CA 1
ATOM 1526 C C . MET A 1 187 ? -7.228 3.693 13.932 1.00 91.69 187 MET A C 1
ATOM 1528 O O . MET A 1 187 ? -6.738 3.540 12.816 1.00 91.69 187 MET A O 1
ATOM 1532 N N . PHE A 1 188 ? -7.662 4.867 14.405 1.00 85.19 188 PHE A N 1
ATOM 1533 C CA . PHE A 1 188 ? -7.608 6.164 13.719 1.00 85.19 188 PHE A CA 1
ATOM 1534 C C . PHE A 1 18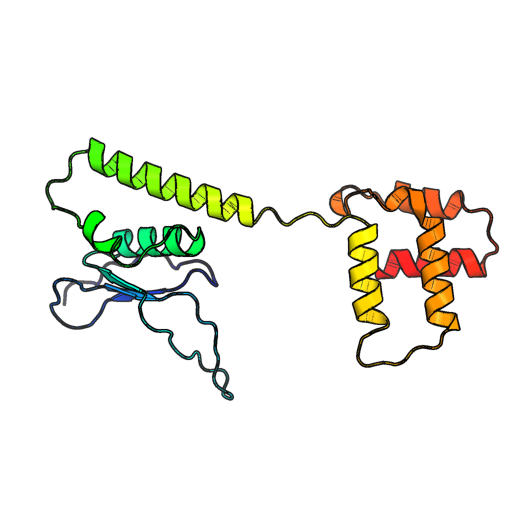8 ? -6.639 7.113 14.425 1.00 85.19 188 PHE A C 1
ATOM 1536 O O . PHE A 1 188 ? -5.915 7.841 13.713 1.00 85.19 188 PHE A O 1
#

Secondary structure (DSSP, 8-state):
-PPPPP-PPPPTTS-EEEEPSSS-SS-EEEEPPP--B-TTSPBPPPPPSEEESSHHHHHHHHHHHHHT---TTHHHHT---TT--HHHHHHHHHHHHHHHHHHHHHTS----BHHHHHHHHHHHHHSSSS---HHHHHHHHHHHHHTGGGTTSBGGG--HHHHHHHHHH----HHHHHHHHHHHHHH-

Radius of gyration: 26.33 Å; chains: 1; bounding box: 59×28×72 Å

Foldseek 3Di:
DDDDDDDDDDDQQLFDWDAADDDDQQRIFTFHGFDDADPVRHTDGDDTLDTHNDPVLSVLQSLCVLLVNHDRPVRVVVHDDVPDDPVVVVVSVVSSVVSNVSNVVVPPPPQDFPQRLLVVLLCCPDVDPDHDDPVLNVLLVLLVVLLVVRRGPGPVPDDPVSLVCSLVVDPDDPVSSVSNVVNVVSSD

Organism: NCBI:txid2838488